Protein AF-A0A2N1SLG0-F1 (afdb_monomer_lite)

Sequence (259 aa):
MVRMRYVFYAIILTIILLILALGIGCEQQVSFEKFPAFSPYEALSQADIDYLDVNFGLLDSVDVDGNPTWTDEDIANALVAWQRAKMTMDAMALPDISYPMRWNNIMPGIYPVGDMIKTRQMGEGVDTKIYGVCWDHAAVFAAIARYFGLEVRITAYKIYISDSTAPGDGIDDGPERGMGPEESSAMRSRLALLGFSIPEESLRNAMVETYAHYRPEVLIGTAWIDFDATNPTGEYALDSNYEEAPWDEGLDESICIRL

pLDDT: mean 87.32, std 13.27, range [39.44, 98.81]

Structure (mmCIF, N/CA/C/O backbone):
data_AF-A0A2N1SLG0-F1
#
_entry.id   AF-A0A2N1SLG0-F1
#
loop_
_atom_site.group_PDB
_atom_site.id
_atom_site.type_symbol
_atom_site.label_atom_id
_atom_site.label_alt_id
_atom_site.label_comp_id
_atom_site.label_asym_id
_atom_site.label_entity_id
_atom_site.label_seq_id
_atom_site.pdbx_PDB_ins_code
_atom_site.Cartn_x
_atom_site.Cartn_y
_atom_site.Cartn_z
_atom_site.occupancy
_atom_site.B_iso_or_equiv
_atom_site.auth_seq_id
_atom_site.auth_comp_id
_atom_site.auth_asym_id
_atom_site.auth_atom_id
_atom_site.pdbx_PDB_model_num
ATOM 1 N N . MET A 1 1 ? 58.777 -28.438 -50.607 1.00 57.75 1 MET A N 1
ATOM 2 C CA . MET A 1 1 ? 57.421 -28.838 -51.044 1.00 57.75 1 MET A CA 1
ATOM 3 C C . MET A 1 1 ? 56.657 -29.311 -49.809 1.00 57.75 1 MET A C 1
ATOM 5 O O . MET A 1 1 ? 56.739 -30.480 -49.447 1.00 57.75 1 MET A O 1
ATOM 9 N N . VAL A 1 2 ? 56.031 -28.388 -49.072 1.00 52.22 2 VAL A N 1
ATOM 10 C CA . VAL A 1 2 ? 55.211 -28.752 -47.903 1.00 52.22 2 VAL A CA 1
ATOM 11 C C . VAL A 1 2 ? 54.029 -29.549 -48.441 1.00 52.22 2 VAL A C 1
ATOM 13 O O . VAL A 1 2 ? 53.272 -29.049 -49.271 1.00 52.22 2 VAL A O 1
ATOM 16 N N . ARG A 1 3 ? 53.929 -30.829 -48.065 1.00 67.56 3 ARG A N 1
ATOM 17 C CA . ARG A 1 3 ? 52.862 -31.708 -48.553 1.00 67.56 3 ARG A CA 1
ATOM 18 C C . ARG A 1 3 ? 51.532 -31.080 -48.149 1.00 67.56 3 ARG A C 1
ATOM 20 O O . ARG A 1 3 ? 51.298 -30.892 -46.962 1.00 67.56 3 ARG A O 1
ATOM 27 N N . MET A 1 4 ? 50.673 -30.811 -49.131 1.00 73.50 4 MET A N 1
ATOM 28 C CA . MET A 1 4 ? 49.326 -30.222 -49.011 1.00 73.50 4 MET A CA 1
ATOM 29 C C . MET A 1 4 ? 48.492 -30.797 -47.844 1.00 73.50 4 MET A C 1
ATOM 31 O O . MET A 1 4 ? 47.651 -30.117 -47.268 1.00 73.50 4 MET A O 1
ATOM 35 N N . ARG A 1 5 ? 48.799 -32.036 -47.437 1.00 76.06 5 ARG A N 1
ATOM 36 C CA . ARG A 1 5 ? 48.259 -32.724 -46.258 1.00 76.06 5 ARG A CA 1
ATOM 37 C C . ARG A 1 5 ? 48.495 -31.974 -44.937 1.00 76.06 5 ARG A C 1
ATOM 39 O O . ARG A 1 5 ? 47.578 -31.898 -44.135 1.00 76.06 5 ARG A O 1
ATOM 46 N N . TYR A 1 6 ? 49.669 -31.382 -44.711 1.00 80.81 6 TYR A N 1
ATOM 47 C CA . TYR A 1 6 ? 49.965 -30.657 -43.464 1.00 80.81 6 TYR A CA 1
ATOM 48 C C . TYR A 1 6 ? 49.203 -29.335 -43.356 1.00 80.81 6 TYR A C 1
ATOM 50 O O . TYR A 1 6 ? 48.782 -28.963 -42.267 1.00 80.81 6 TYR A O 1
ATOM 58 N N . VAL A 1 7 ? 48.973 -28.664 -44.488 1.00 82.06 7 VAL A N 1
ATOM 59 C CA . VAL A 1 7 ? 48.149 -27.448 -44.544 1.00 82.06 7 VAL A CA 1
ATOM 60 C C . VAL A 1 7 ? 46.690 -27.788 -44.236 1.00 82.06 7 VAL A C 1
ATOM 62 O O . VAL A 1 7 ? 46.050 -27.098 -43.452 1.00 82.06 7 VAL A O 1
ATOM 65 N N . PHE A 1 8 ? 46.190 -28.902 -44.775 1.00 84.44 8 PHE A N 1
ATOM 66 C CA . PHE A 1 8 ? 44.841 -29.385 -44.487 1.00 84.44 8 PHE A CA 1
ATOM 67 C C . PHE A 1 8 ? 44.644 -29.735 -43.001 1.00 84.44 8 PHE A C 1
ATOM 69 O O . PHE A 1 8 ? 43.661 -29.311 -42.400 1.00 84.44 8 PHE A O 1
ATOM 76 N N . TYR A 1 9 ? 45.603 -30.434 -42.380 1.00 88.00 9 TYR A N 1
ATOM 77 C CA . TYR A 1 9 ? 45.541 -30.730 -40.943 1.00 88.00 9 TYR A CA 1
ATOM 78 C C . TYR A 1 9 ? 45.618 -29.473 -40.075 1.00 88.00 9 TYR A C 1
ATOM 80 O O . TYR A 1 9 ? 44.899 -29.392 -39.083 1.00 88.00 9 TYR A O 1
ATOM 88 N N . ALA A 1 10 ? 46.438 -28.488 -40.452 1.00 87.81 10 ALA A N 1
ATOM 89 C CA . ALA A 1 10 ? 46.520 -27.223 -39.730 1.00 87.81 10 ALA A CA 1
ATOM 90 C C . ALA A 1 10 ? 45.184 -26.466 -39.769 1.00 87.81 10 ALA A C 1
ATOM 92 O O . ALA A 1 10 ? 44.716 -26.033 -38.725 1.00 87.81 10 ALA A O 1
ATOM 93 N N . ILE A 1 11 ? 44.528 -26.390 -40.934 1.00 89.69 11 ILE A N 1
ATOM 94 C CA . ILE A 1 11 ? 43.220 -25.730 -41.080 1.00 89.69 11 ILE A CA 1
ATOM 95 C C . ILE A 1 11 ? 42.153 -26.426 -40.230 1.00 89.69 11 ILE A C 1
ATOM 97 O O . ILE A 1 11 ? 41.421 -25.756 -39.506 1.00 89.69 11 ILE A O 1
ATOM 101 N N . ILE A 1 12 ? 42.082 -27.762 -40.269 1.00 91.25 12 ILE A N 1
ATOM 102 C CA . ILE A 1 12 ? 41.130 -28.514 -39.440 1.00 91.25 12 ILE A CA 1
ATOM 103 C C . ILE A 1 12 ? 41.402 -28.276 -37.954 1.00 91.25 12 ILE A C 1
ATOM 105 O O . ILE A 1 12 ? 40.468 -28.003 -37.206 1.00 91.25 12 ILE A O 1
ATOM 109 N N . LEU A 1 13 ? 42.664 -28.326 -37.523 1.00 90.75 13 LEU A N 1
ATOM 110 C CA . LEU A 1 13 ? 43.028 -28.083 -36.129 1.00 90.75 13 LEU A CA 1
ATOM 111 C C . LEU A 1 13 ? 42.642 -26.665 -35.688 1.00 90.75 13 LEU A C 1
ATOM 113 O O . LEU A 1 13 ? 42.103 -26.498 -34.600 1.00 90.75 13 LEU A O 1
ATOM 117 N N . THR A 1 14 ? 42.859 -25.653 -36.534 1.00 88.88 14 THR A N 1
ATOM 118 C CA . THR A 1 14 ? 42.449 -24.272 -36.252 1.00 88.88 14 THR A CA 1
ATOM 119 C C . THR A 1 14 ? 40.934 -24.150 -36.137 1.00 88.88 14 THR A C 1
ATOM 121 O O . THR A 1 14 ? 40.470 -23.496 -35.213 1.00 88.88 14 THR A O 1
ATOM 124 N N . ILE A 1 15 ? 40.157 -24.806 -37.006 1.00 87.50 15 ILE A N 1
ATOM 125 C CA . ILE A 1 15 ? 38.687 -24.806 -36.925 1.00 87.50 15 ILE A CA 1
ATOM 126 C C . ILE A 1 15 ? 38.213 -25.486 -35.636 1.00 87.50 15 ILE A C 1
ATOM 128 O O . ILE A 1 15 ? 37.365 -24.936 -34.946 1.00 87.50 15 ILE A O 1
ATOM 132 N N . ILE A 1 16 ? 38.781 -26.639 -35.271 1.00 85.31 16 ILE A N 1
ATOM 133 C CA . ILE A 1 16 ? 38.446 -27.342 -34.021 1.00 85.31 16 ILE A CA 1
ATOM 134 C C . ILE A 1 16 ? 38.792 -26.472 -32.810 1.00 85.31 16 ILE A C 1
ATOM 136 O O . ILE A 1 16 ? 37.980 -26.350 -31.901 1.00 85.31 16 ILE A O 1
ATOM 140 N N . LEU A 1 17 ? 39.964 -25.831 -32.800 1.00 82.88 17 LEU A N 1
ATOM 141 C CA . LEU A 1 17 ? 40.360 -24.914 -31.730 1.00 82.88 17 LEU A CA 1
ATOM 142 C C . LEU A 1 17 ? 39.454 -23.682 -31.666 1.00 82.88 17 LEU A C 1
ATOM 144 O O . LEU A 1 17 ? 39.159 -23.226 -30.568 1.00 82.88 17 LEU A O 1
ATOM 148 N N . LEU A 1 18 ? 38.977 -23.173 -32.805 1.00 78.94 18 LEU A N 1
ATOM 149 C CA . LEU A 1 18 ? 38.012 -22.075 -32.850 1.00 78.94 18 LEU A CA 1
ATOM 150 C C . LEU A 1 18 ? 36.650 -22.513 -32.299 1.00 78.94 18 LEU A C 1
ATOM 152 O O . LEU A 1 18 ? 36.058 -21.789 -31.513 1.00 78.94 18 LEU A O 1
ATOM 156 N N . ILE A 1 19 ? 36.174 -23.708 -32.666 1.00 77.31 19 ILE A N 1
ATOM 157 C CA . ILE A 1 19 ? 34.926 -24.291 -32.151 1.00 77.31 19 ILE A CA 1
ATOM 158 C C . ILE A 1 19 ? 35.037 -24.550 -30.648 1.00 77.31 19 ILE A C 1
ATOM 160 O O . ILE A 1 19 ? 34.091 -24.275 -29.923 1.00 77.31 19 ILE A O 1
ATOM 164 N N . LEU A 1 20 ? 36.185 -25.027 -30.160 1.00 71.06 20 LEU A N 1
ATOM 165 C CA . LEU A 1 20 ? 36.429 -25.205 -28.728 1.00 71.06 20 LEU A CA 1
ATOM 166 C C . LEU A 1 20 ? 36.507 -23.853 -28.009 1.00 71.06 20 LEU A C 1
ATOM 168 O O . LEU A 1 20 ? 35.843 -23.678 -26.999 1.00 71.06 20 LEU A O 1
ATOM 172 N N . ALA A 1 21 ? 37.235 -22.869 -28.541 1.00 67.06 21 ALA A N 1
ATOM 173 C CA . ALA A 1 21 ? 37.322 -21.532 -27.950 1.00 67.06 21 ALA A CA 1
ATOM 174 C C . ALA A 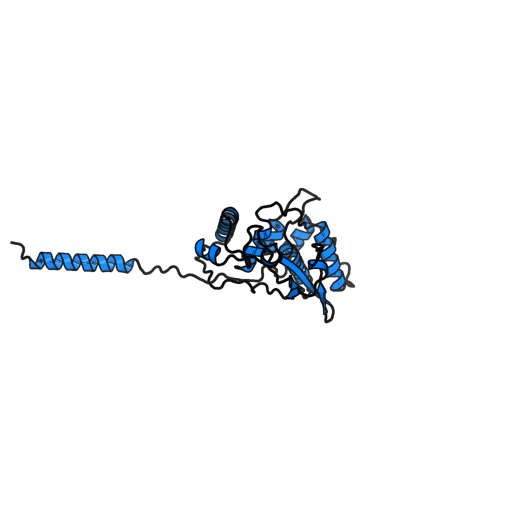1 21 ? 35.964 -20.807 -27.920 1.00 67.06 21 ALA A C 1
ATOM 176 O O . ALA A 1 21 ? 35.656 -20.129 -26.944 1.00 67.06 21 ALA A O 1
ATOM 177 N N . LEU A 1 22 ? 35.137 -20.979 -28.955 1.00 59.41 22 LEU A N 1
ATOM 178 C CA . LEU A 1 22 ? 33.772 -20.446 -29.016 1.00 59.41 22 LEU A CA 1
ATOM 179 C C . LEU A 1 22 ? 32.780 -21.282 -28.188 1.00 59.41 22 LEU A C 1
ATOM 181 O O . LEU A 1 22 ? 31.810 -20.737 -27.674 1.00 59.41 22 LEU A O 1
ATOM 185 N N . GLY A 1 23 ? 33.030 -22.583 -28.021 1.00 51.50 23 GLY A N 1
ATOM 186 C CA . GLY A 1 23 ? 32.218 -23.499 -27.217 1.00 51.50 23 GLY A CA 1
ATOM 187 C C . GLY A 1 23 ? 32.430 -23.348 -25.709 1.00 51.50 23 GLY A C 1
ATOM 188 O O . GLY A 1 23 ? 31.496 -23.564 -24.947 1.00 51.50 23 GLY A O 1
ATOM 189 N N . ILE A 1 24 ? 33.614 -22.903 -25.272 1.00 51.22 24 ILE A N 1
ATOM 190 C CA . ILE A 1 24 ? 33.901 -22.579 -23.860 1.00 51.22 24 ILE A CA 1
ATOM 191 C C . ILE A 1 24 ? 33.273 -21.225 -23.458 1.00 51.22 24 ILE A C 1
ATOM 193 O O . ILE A 1 24 ? 33.142 -20.921 -22.278 1.00 51.22 24 ILE A O 1
ATOM 197 N N . GLY A 1 25 ? 32.812 -20.419 -24.422 1.00 43.81 25 GLY A N 1
ATOM 198 C CA . GLY A 1 25 ? 32.091 -19.168 -24.159 1.00 43.81 25 GLY A CA 1
ATOM 199 C C . GLY A 1 25 ? 30.614 -19.338 -23.775 1.00 43.81 25 GLY A C 1
ATOM 200 O O . GLY A 1 25 ? 29.932 -18.336 -23.586 1.00 43.81 25 GLY A O 1
ATOM 201 N N . CYS A 1 26 ? 30.101 -20.572 -23.691 1.00 39.44 26 CYS A N 1
ATOM 202 C CA . CYS A 1 26 ? 28.668 -20.851 -23.538 1.00 39.44 26 CYS A CA 1
ATOM 203 C C . CYS A 1 26 ? 28.265 -21.421 -22.166 1.00 39.44 26 CYS A C 1
ATOM 205 O O . CYS A 1 26 ? 27.194 -22.001 -22.038 1.00 39.44 26 CYS A O 1
ATOM 207 N N . GLU A 1 27 ? 29.088 -21.247 -21.130 1.00 42.25 27 GLU A N 1
ATOM 208 C CA . GLU A 1 27 ? 28.792 -21.775 -19.789 1.00 42.25 27 GLU A CA 1
ATOM 209 C C . GLU A 1 27 ? 29.017 -20.730 -18.687 1.00 42.25 27 GLU A C 1
ATOM 211 O O . GLU A 1 27 ? 29.656 -20.946 -17.665 1.00 42.25 27 GLU A O 1
ATOM 216 N N . GLN A 1 28 ? 28.437 -19.554 -18.901 1.00 43.72 28 GLN A N 1
ATOM 217 C CA . GLN A 1 28 ? 27.894 -18.757 -17.806 1.00 43.72 28 GLN A CA 1
ATOM 218 C C . GLN A 1 28 ? 26.458 -18.420 -18.192 1.00 43.72 28 GLN A C 1
ATOM 220 O O . GLN A 1 28 ? 26.110 -17.295 -18.545 1.00 43.72 28 GLN A O 1
ATOM 225 N N . GLN A 1 29 ? 25.620 -19.457 -18.236 1.00 47.88 29 GLN A N 1
ATOM 226 C CA . GLN A 1 29 ? 24.183 -19.253 -18.285 1.00 47.88 29 GLN A CA 1
ATOM 227 C C . GLN A 1 29 ? 23.848 -18.509 -16.991 1.00 47.88 29 GLN A C 1
ATOM 229 O O . GLN A 1 29 ? 23.967 -19.078 -15.910 1.00 47.88 29 GLN A O 1
ATOM 234 N N . VAL A 1 30 ? 23.565 -17.208 -17.093 1.00 55.28 30 VAL A N 1
ATOM 235 C CA . VAL A 1 30 ? 23.138 -16.411 -15.941 1.00 55.28 30 VAL A CA 1
ATOM 236 C C . VAL A 1 30 ? 21.917 -17.130 -15.383 1.00 55.28 30 VAL A C 1
ATOM 238 O O . VAL A 1 30 ? 20.907 -17.238 -16.081 1.00 55.28 30 VAL A O 1
ATOM 241 N N . SER A 1 31 ? 22.043 -17.727 -14.198 1.00 55.94 31 SER A N 1
ATOM 242 C CA . SER A 1 31 ? 20.917 -18.381 -13.551 1.00 55.94 31 SER A CA 1
ATOM 243 C C . SER A 1 31 ? 19.922 -17.290 -13.205 1.00 55.94 31 SER A C 1
ATOM 245 O O . SER A 1 31 ? 20.229 -16.369 -12.453 1.00 55.94 31 SER A O 1
ATOM 247 N N . PHE A 1 32 ? 18.759 -17.367 -13.829 1.00 66.00 32 PHE A N 1
ATOM 248 C CA . PHE A 1 32 ? 17.652 -16.487 -13.534 1.00 66.00 32 PHE A CA 1
ATOM 249 C C . PHE A 1 32 ? 16.852 -17.110 -12.393 1.00 66.00 32 PHE A C 1
ATOM 251 O O . PHE A 1 32 ? 16.394 -18.248 -12.519 1.00 66.00 32 PHE A O 1
ATOM 258 N N . GLU A 1 33 ? 16.705 -16.387 -11.290 1.00 78.31 33 GLU A N 1
ATOM 259 C CA . GLU A 1 33 ? 15.852 -16.801 -10.172 1.00 78.31 33 GLU A CA 1
ATOM 260 C C . GLU A 1 33 ? 14.474 -16.148 -10.308 1.00 78.31 33 GLU A C 1
ATOM 262 O O . GLU A 1 33 ? 14.337 -15.113 -10.960 1.00 78.31 33 GLU A O 1
ATOM 267 N N . LYS A 1 34 ? 13.430 -16.751 -9.729 1.00 82.19 34 LYS A N 1
ATOM 268 C CA . LYS A 1 34 ? 12.120 -16.088 -9.650 1.00 82.19 34 LYS A CA 1
ATOM 269 C C . LYS A 1 34 ? 12.222 -14.878 -8.718 1.00 82.19 34 LYS A C 1
ATOM 271 O O . LYS A 1 34 ? 12.972 -14.920 -7.744 1.00 82.19 34 LYS A O 1
ATOM 276 N N . PHE A 1 35 ? 11.462 -13.821 -8.998 1.00 85.31 35 PHE A N 1
ATOM 277 C CA . PHE A 1 35 ? 11.378 -12.685 -8.081 1.00 85.31 35 PHE A CA 1
ATOM 278 C C . PHE A 1 35 ? 10.877 -13.148 -6.693 1.00 85.31 35 PHE A C 1
ATOM 280 O O . PHE A 1 35 ? 9.890 -13.887 -6.628 1.00 85.31 35 PHE A O 1
ATOM 287 N N . PRO A 1 36 ? 11.533 -12.756 -5.584 1.00 88.06 36 PRO A N 1
ATOM 288 C CA . PRO A 1 36 ? 11.106 -13.133 -4.241 1.00 88.06 36 PRO A CA 1
ATOM 289 C C . PRO A 1 36 ? 9.887 -12.300 -3.829 1.00 88.06 36 PRO A C 1
ATOM 291 O O . PRO A 1 36 ? 10.027 -11.233 -3.237 1.00 88.06 36 PRO A O 1
ATOM 294 N N . ALA A 1 37 ? 8.694 -12.782 -4.174 1.00 91.81 37 ALA A N 1
ATOM 295 C CA . ALA A 1 37 ? 7.440 -12.103 -3.876 1.00 91.81 37 ALA A CA 1
ATOM 296 C C . ALA A 1 37 ? 7.012 -12.290 -2.411 1.00 91.81 37 ALA A C 1
ATOM 298 O O . ALA A 1 37 ? 7.126 -13.382 -1.849 1.00 91.81 37 ALA A O 1
ATOM 299 N N . PHE A 1 38 ? 6.492 -11.226 -1.809 1.00 95.25 38 PHE A N 1
ATOM 300 C CA . PHE A 1 38 ? 5.886 -11.226 -0.478 1.00 95.25 38 PHE A CA 1
ATOM 301 C C . PHE A 1 38 ? 4.825 -10.128 -0.387 1.00 95.25 38 PHE A C 1
ATOM 303 O O . PHE A 1 38 ? 4.815 -9.187 -1.181 1.00 95.25 38 PHE A O 1
ATOM 310 N N . SER A 1 39 ? 3.933 -10.235 0.595 1.00 97.19 39 SER A N 1
ATOM 311 C CA . SER A 1 39 ? 2.892 -9.235 0.813 1.00 97.19 39 SER A CA 1
ATOM 312 C C . SER A 1 39 ? 3.511 -7.845 1.044 1.00 97.19 39 SER A C 1
ATOM 314 O O . SER A 1 39 ? 4.350 -7.676 1.934 1.00 97.19 39 SER A O 1
ATOM 316 N N . PRO A 1 40 ? 3.108 -6.815 0.278 1.00 97.50 40 PRO A N 1
ATOM 317 C CA . PRO A 1 40 ? 3.651 -5.468 0.428 1.00 97.50 40 PRO A CA 1
ATOM 318 C C . PRO A 1 40 ? 3.156 -4.779 1.705 1.00 97.50 40 PRO A C 1
ATOM 320 O O . PRO A 1 40 ? 3.703 -3.750 2.094 1.00 97.50 40 PRO A O 1
ATOM 323 N N . TYR A 1 41 ? 2.136 -5.338 2.354 1.00 97.50 41 TYR A N 1
ATOM 324 C CA . TYR A 1 41 ? 1.412 -4.754 3.478 1.00 97.50 41 TYR A CA 1
ATOM 325 C C . TYR A 1 41 ? 1.375 -5.688 4.698 1.00 97.50 41 TYR A C 1
ATOM 327 O O . TYR A 1 41 ? 0.384 -5.745 5.430 1.00 97.50 41 TYR A O 1
ATOM 335 N N . GLU A 1 42 ? 2.443 -6.461 4.909 1.00 97.19 42 GLU A N 1
ATOM 336 C CA . GLU A 1 42 ? 2.671 -7.159 6.181 1.00 97.19 42 GLU A CA 1
ATOM 337 C C . GLU A 1 42 ? 2.589 -6.206 7.383 1.00 97.19 42 GLU A C 1
ATOM 339 O O . GLU A 1 42 ? 2.695 -4.986 7.233 1.00 97.19 42 GLU A O 1
ATOM 344 N N . ALA A 1 43 ? 2.404 -6.773 8.580 1.00 98.31 43 ALA A N 1
ATOM 345 C CA . ALA A 1 43 ? 2.416 -5.995 9.816 1.00 98.31 43 ALA A CA 1
ATOM 346 C C . ALA A 1 43 ? 3.667 -5.103 9.879 1.00 98.31 43 ALA A C 1
ATOM 348 O O . ALA A 1 43 ? 4.792 -5.586 9.710 1.00 98.31 43 ALA A O 1
ATOM 349 N N . LEU A 1 44 ? 3.465 -3.806 10.124 1.00 98.44 44 LEU A N 1
ATOM 350 C CA . LEU A 1 44 ? 4.574 -2.871 10.284 1.00 98.44 44 LEU A CA 1
ATOM 351 C C . LEU A 1 44 ? 5.478 -3.281 11.448 1.00 98.44 44 LEU A C 1
ATOM 353 O O . LEU A 1 44 ? 5.028 -3.841 12.446 1.00 98.44 44 LEU A O 1
ATOM 357 N N . SER A 1 45 ? 6.772 -2.985 11.334 1.00 98.31 45 SER A N 1
ATOM 358 C CA . SER A 1 45 ? 7.685 -3.175 12.458 1.00 98.31 45 SER A CA 1
ATOM 359 C C . SER A 1 45 ? 7.456 -2.106 13.531 1.00 98.31 45 SER A C 1
ATOM 361 O O . SER A 1 45 ? 6.942 -1.027 13.239 1.00 98.31 45 SER A O 1
ATOM 363 N N . GLN A 1 46 ? 7.926 -2.349 14.760 1.00 97.81 46 GLN A N 1
ATOM 364 C CA . GLN A 1 46 ? 7.915 -1.316 15.806 1.00 97.81 46 GLN A CA 1
ATOM 365 C C . GLN A 1 46 ? 8.579 -0.015 15.331 1.00 97.81 46 GLN A C 1
ATOM 367 O O . GLN A 1 46 ? 8.052 1.061 15.565 1.00 97.81 46 GLN A O 1
ATOM 372 N N . ALA A 1 47 ? 9.699 -0.110 14.606 1.00 98.38 47 ALA A N 1
ATOM 373 C CA . ALA A 1 47 ? 10.410 1.066 14.110 1.00 98.38 47 ALA A CA 1
ATOM 374 C C . ALA A 1 47 ? 9.591 1.873 13.085 1.00 98.38 47 ALA A C 1
ATOM 376 O O . ALA A 1 47 ? 9.747 3.089 12.994 1.00 98.38 47 ALA A O 1
ATOM 377 N N . ASP A 1 48 ? 8.726 1.213 12.311 1.00 98.62 48 ASP A N 1
ATOM 378 C CA . ASP A 1 48 ? 7.819 1.882 11.375 1.00 98.62 48 ASP A CA 1
ATOM 379 C C . ASP A 1 48 ? 6.651 2.552 12.107 1.00 98.62 48 ASP A C 1
ATOM 381 O O . ASP A 1 48 ? 6.246 3.651 11.734 1.00 98.62 48 ASP A O 1
ATOM 385 N N . ILE A 1 49 ? 6.145 1.929 13.173 1.00 98.31 49 ILE A N 1
ATOM 386 C CA . ILE A 1 49 ? 5.112 2.512 14.038 1.00 98.31 49 ILE A CA 1
ATOM 387 C C . ILE A 1 49 ? 5.657 3.726 14.786 1.00 98.31 49 ILE A C 1
ATOM 389 O O . ILE A 1 49 ? 5.041 4.786 14.729 1.00 98.31 49 ILE A O 1
ATOM 393 N N . ASP A 1 50 ? 6.846 3.619 15.381 1.00 97.81 50 ASP A N 1
ATOM 394 C CA . ASP A 1 50 ? 7.535 4.741 16.025 1.00 97.81 50 ASP A CA 1
ATOM 395 C C . ASP A 1 50 ? 7.766 5.886 15.023 1.00 97.81 50 ASP A C 1
ATOM 397 O O . ASP A 1 50 ? 7.616 7.062 15.351 1.00 97.81 50 ASP A O 1
ATOM 401 N N . TYR A 1 51 ? 8.102 5.556 13.771 1.00 97.94 51 TYR A N 1
ATOM 402 C CA . TYR A 1 51 ? 8.239 6.546 12.707 1.00 97.94 51 TYR A CA 1
ATOM 403 C C . TYR A 1 51 ? 6.915 7.260 12.406 1.00 97.94 51 TYR A C 1
ATOM 405 O O . TYR A 1 51 ? 6.897 8.492 12.319 1.00 97.94 51 TYR A O 1
ATOM 413 N N . LEU A 1 52 ? 5.819 6.514 12.239 1.00 97.88 52 LEU A N 1
ATOM 414 C CA . LEU A 1 52 ? 4.493 7.087 12.005 1.00 97.88 52 LEU A CA 1
ATOM 415 C C . LEU A 1 52 ? 4.018 7.919 13.192 1.00 97.88 52 LEU A C 1
ATOM 417 O O . LEU A 1 52 ? 3.394 8.957 12.996 1.00 97.88 52 LEU A O 1
ATOM 421 N N . ASP A 1 53 ? 4.342 7.509 14.410 1.00 97.12 53 ASP A N 1
ATOM 422 C CA . ASP A 1 53 ? 4.004 8.266 15.603 1.00 97.12 53 ASP A CA 1
ATOM 423 C C . ASP A 1 53 ? 4.743 9.605 15.653 1.00 97.12 53 ASP A C 1
ATOM 425 O O . ASP A 1 53 ? 4.125 10.667 15.661 1.00 97.12 53 ASP A O 1
ATOM 429 N N . VAL A 1 54 ? 6.072 9.577 15.541 1.00 95.94 54 VAL A N 1
ATOM 430 C CA . VAL A 1 54 ? 6.905 10.786 15.606 1.00 95.94 54 VAL A CA 1
ATOM 431 C C . VAL A 1 54 ? 6.569 11.788 14.499 1.00 95.94 54 VAL A C 1
ATOM 433 O O . VAL A 1 54 ? 6.602 12.995 14.736 1.00 95.94 54 VAL A O 1
ATOM 436 N N . ASN A 1 55 ? 6.277 11.314 13.284 1.00 95.50 55 ASN A N 1
ATOM 437 C CA . ASN A 1 55 ? 6.095 12.192 12.123 1.00 95.50 55 ASN A CA 1
ATOM 438 C C . ASN A 1 55 ? 4.623 12.508 11.822 1.00 95.50 55 ASN A C 1
ATOM 440 O O . ASN A 1 55 ? 4.336 13.533 11.205 1.00 95.50 55 ASN A O 1
ATOM 444 N N . PHE A 1 56 ? 3.689 11.657 12.253 1.00 96.75 56 PHE A N 1
ATOM 445 C CA . PHE A 1 56 ? 2.273 11.757 11.892 1.00 96.75 56 PHE A CA 1
ATOM 446 C C . PHE A 1 56 ? 1.308 11.576 13.074 1.00 96.75 56 PHE A C 1
ATOM 448 O O . PHE A 1 56 ? 0.100 11.616 12.843 1.00 96.75 56 PHE A O 1
ATOM 455 N N . GLY A 1 57 ? 1.783 11.431 14.315 1.00 95.75 57 GLY A N 1
ATOM 456 C CA . GLY A 1 57 ? 0.942 11.334 15.517 1.00 95.75 57 GLY A CA 1
ATOM 457 C C . GLY A 1 57 ? -0.003 10.134 15.490 1.00 95.75 57 GLY A C 1
ATOM 458 O O . GLY A 1 57 ? -1.196 10.269 15.765 1.00 95.75 57 GLY A O 1
ATOM 459 N N . LEU A 1 58 ? 0.492 8.974 15.050 1.00 97.00 58 LEU A N 1
ATOM 460 C CA . LEU A 1 58 ? -0.307 7.751 14.980 1.00 97.00 58 LEU A CA 1
ATOM 461 C C . LEU A 1 58 ? -0.835 7.330 16.358 1.00 97.00 58 LEU A C 1
ATOM 463 O O . LEU A 1 58 ? -2.027 7.050 16.468 1.00 97.00 58 LEU A O 1
ATOM 467 N N . LEU A 1 59 ? -0.001 7.317 17.401 1.00 95.56 59 LEU A N 1
ATOM 468 C CA . LEU A 1 59 ? -0.402 6.848 18.734 1.00 95.56 59 LEU A CA 1
ATOM 469 C C . LEU A 1 59 ? -1.190 7.904 19.518 1.00 95.56 59 LEU A C 1
ATOM 471 O O . LEU A 1 59 ? -1.927 7.546 20.429 1.00 95.56 59 LEU A O 1
ATOM 475 N N . ASP A 1 60 ? -1.155 9.174 19.098 1.00 92.88 60 ASP A N 1
ATOM 476 C CA . ASP A 1 60 ? -2.132 10.178 19.553 1.00 92.88 60 ASP A CA 1
ATOM 477 C C . ASP A 1 60 ? -3.564 9.824 19.103 1.00 92.88 60 ASP A C 1
ATOM 479 O O . ASP A 1 60 ? -4.543 10.247 19.720 1.00 92.88 60 ASP A O 1
ATOM 483 N N . SER A 1 61 ? -3.691 9.083 1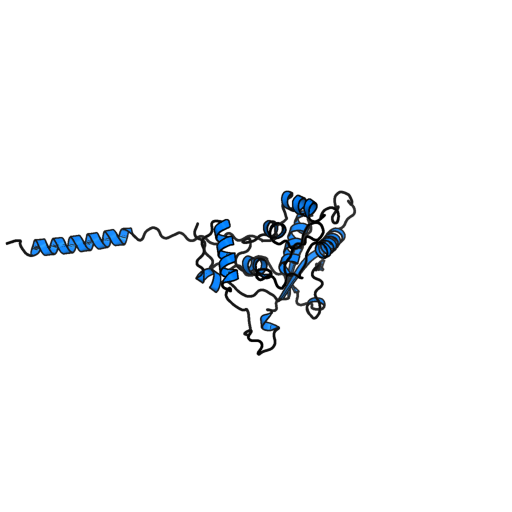7.995 1.00 92.19 61 SER A N 1
ATOM 484 C CA . SER A 1 61 ? -4.976 8.660 17.429 1.00 92.19 61 SER A CA 1
ATOM 485 C C . SER A 1 61 ? -5.344 7.235 17.828 1.00 92.19 61 SER A C 1
ATOM 487 O O . SER A 1 61 ? -6.521 6.968 18.046 1.00 92.19 61 SER A O 1
ATOM 489 N N . VAL A 1 62 ? -4.362 6.330 17.914 1.00 91.81 62 VAL A N 1
ATOM 490 C CA . VAL A 1 62 ? -4.543 4.899 18.187 1.00 91.81 62 VAL A CA 1
ATOM 491 C C . VAL A 1 62 ? -3.812 4.504 19.481 1.00 91.81 62 VAL A C 1
ATOM 493 O O . VAL A 1 62 ? -2.707 3.972 19.450 1.00 91.81 62 VAL A O 1
ATOM 496 N N . ASP A 1 63 ? -4.440 4.767 20.626 1.00 86.75 63 ASP A N 1
ATOM 497 C CA . ASP A 1 63 ? -3.897 4.542 21.971 1.00 86.75 63 ASP A CA 1
ATOM 498 C C . ASP A 1 63 ? -4.478 3.269 22.620 1.00 86.75 63 ASP A C 1
ATOM 500 O O . ASP A 1 63 ? -5.311 3.327 23.527 1.00 86.75 63 ASP A O 1
ATOM 504 N N . VAL A 1 64 ? -4.060 2.096 22.133 1.00 82.19 64 VAL A N 1
ATOM 505 C CA . VAL A 1 64 ? -4.537 0.794 22.648 1.00 82.19 64 VAL A CA 1
ATOM 506 C C . VAL A 1 64 ? -4.094 0.559 24.100 1.00 82.19 64 VAL A C 1
ATOM 508 O O . VAL A 1 64 ? -4.859 0.023 24.903 1.00 82.19 64 VAL A O 1
ATOM 511 N N . ASP A 1 65 ? -2.888 1.003 24.464 1.00 82.50 65 ASP A N 1
ATOM 512 C CA . ASP A 1 65 ? -2.335 0.824 25.812 1.00 82.50 65 ASP A CA 1
ATOM 513 C C . ASP A 1 65 ? -3.048 1.701 26.853 1.00 82.50 65 ASP A C 1
ATOM 515 O O . ASP A 1 65 ? -3.311 1.258 27.978 1.00 82.50 65 ASP A O 1
ATOM 519 N N . GLY A 1 66 ? -3.393 2.940 26.493 1.00 79.94 66 GLY A N 1
ATOM 520 C CA . GLY A 1 66 ? -4.175 3.847 27.328 1.00 79.94 66 GLY A CA 1
ATOM 521 C C . GLY A 1 66 ? -5.676 3.550 27.327 1.00 79.94 66 GLY A C 1
ATOM 522 O O . GLY A 1 66 ? -6.376 3.977 28.250 1.00 79.94 66 GLY A O 1
ATOM 523 N N . ASN A 1 67 ? -6.173 2.769 26.360 1.00 86.31 67 ASN A N 1
ATOM 524 C CA . ASN A 1 67 ? -7.590 2.429 26.217 1.00 86.31 67 ASN A CA 1
ATOM 525 C C . ASN A 1 67 ? -7.821 0.910 26.101 1.00 86.31 67 ASN A C 1
ATOM 527 O O . ASN A 1 67 ? -8.257 0.415 25.062 1.00 86.31 67 ASN A O 1
ATOM 531 N N . PRO A 1 68 ? -7.662 0.147 27.199 1.00 84.94 68 PRO A N 1
ATOM 532 C CA . PRO A 1 68 ? -7.779 -1.316 27.187 1.00 84.94 68 PRO A CA 1
ATOM 533 C C . PRO A 1 68 ? -9.198 -1.841 26.896 1.00 84.94 68 PRO A C 1
ATOM 535 O O . PRO A 1 68 ? -9.416 -3.049 26.859 1.00 84.94 68 PRO A O 1
ATOM 538 N N . THR A 1 69 ? -10.185 -0.952 26.762 1.00 90.25 69 THR A N 1
ATOM 539 C CA . THR A 1 69 ? -11.568 -1.289 26.398 1.00 90.25 69 THR A CA 1
ATOM 540 C C . THR A 1 69 ? -11.858 -1.106 24.914 1.00 90.25 69 THR A C 1
ATOM 542 O O . THR A 1 69 ? -12.997 -1.334 24.513 1.00 90.25 69 THR A O 1
ATOM 545 N N . TRP A 1 70 ? -10.888 -0.640 24.124 1.00 94.44 70 TRP A N 1
ATOM 546 C CA . TRP A 1 70 ? -11.065 -0.514 22.686 1.00 94.44 70 TRP A CA 1
ATOM 547 C C . TRP A 1 70 ? -11.297 -1.872 22.044 1.00 94.44 70 TRP A C 1
ATOM 549 O O . TRP A 1 70 ? -10.616 -2.857 22.329 1.00 94.44 70 TRP A O 1
ATOM 559 N N . THR A 1 71 ? -12.299 -1.897 21.182 1.00 96.38 71 THR A N 1
ATOM 560 C CA . THR A 1 71 ? -12.611 -3.013 20.301 1.00 96.38 71 THR A CA 1
ATOM 561 C C . THR A 1 71 ? -11.813 -2.903 19.002 1.00 96.38 71 THR A C 1
ATOM 563 O O . THR A 1 71 ? -11.288 -1.838 18.671 1.00 96.38 71 THR A O 1
ATOM 566 N N . ASP A 1 72 ? -11.774 -3.982 18.221 1.00 97.25 72 ASP A N 1
ATOM 567 C CA . ASP A 1 72 ? -11.188 -3.964 16.873 1.00 97.25 72 ASP A CA 1
ATOM 568 C C . ASP A 1 72 ? -11.830 -2.875 15.991 1.00 97.25 72 ASP A C 1
ATOM 570 O O . ASP A 1 72 ? -11.149 -2.227 15.198 1.00 97.25 72 ASP A O 1
ATOM 574 N N . GLU A 1 73 ? -13.130 -2.617 16.175 1.00 97.56 73 GLU A N 1
ATOM 575 C CA . GLU A 1 73 ? -13.861 -1.556 15.478 1.00 97.56 73 GLU A CA 1
ATOM 576 C C . GLU A 1 73 ? -13.424 -0.154 15.937 1.00 97.56 73 GLU A C 1
ATOM 578 O O . GLU A 1 73 ? -13.297 0.746 15.106 1.00 97.56 73 GLU A O 1
ATOM 583 N N . ASP A 1 74 ? -13.138 0.049 17.227 1.00 97.62 74 ASP A N 1
ATOM 584 C CA . ASP A 1 74 ? -12.608 1.325 17.730 1.00 97.62 74 ASP A CA 1
ATOM 585 C C . ASP A 1 74 ? -11.222 1.619 17.137 1.00 97.62 74 ASP A C 1
ATOM 587 O O . ASP A 1 74 ? -10.976 2.728 16.656 1.00 97.62 74 ASP A O 1
ATOM 591 N N . ILE A 1 75 ? -10.343 0.609 17.099 1.00 98.00 75 ILE A N 1
ATOM 592 C CA . ILE A 1 75 ? -9.004 0.715 16.499 1.00 98.00 75 ILE A CA 1
ATOM 593 C C . ILE A 1 75 ? -9.119 1.032 15.004 1.00 98.00 75 ILE A C 1
ATOM 595 O O . ILE A 1 75 ? -8.485 1.968 14.515 1.00 98.00 75 ILE A O 1
ATOM 599 N N . ALA A 1 76 ? -9.955 0.295 14.272 1.00 98.25 76 ALA A N 1
ATOM 600 C CA . ALA A 1 76 ? -10.163 0.501 12.844 1.00 98.25 76 ALA A CA 1
ATOM 601 C C . ALA A 1 76 ? -10.719 1.905 12.532 1.00 98.25 76 ALA A C 1
ATOM 603 O O . ALA A 1 76 ? -10.216 2.591 11.640 1.00 98.25 76 ALA A O 1
ATOM 604 N N . ASN A 1 77 ? -11.692 2.390 13.308 1.00 98.00 77 ASN A N 1
ATOM 605 C CA . ASN A 1 77 ? -12.222 3.749 13.169 1.00 98.00 77 ASN A CA 1
ATOM 606 C C . ASN A 1 77 ? -11.166 4.827 13.458 1.00 98.00 77 ASN A C 1
ATOM 608 O O . ASN A 1 77 ? -11.087 5.828 12.737 1.00 98.00 77 ASN A O 1
ATOM 612 N N . ALA A 1 78 ? -10.338 4.628 14.486 1.00 98.19 78 ALA A N 1
ATOM 613 C CA . ALA A 1 78 ? -9.239 5.530 14.809 1.00 98.19 78 ALA A CA 1
ATOM 614 C C . ALA A 1 78 ? -8.196 5.589 13.679 1.00 98.19 78 ALA A C 1
ATOM 616 O O . ALA A 1 78 ? -7.739 6.676 13.317 1.00 98.19 78 ALA A O 1
ATOM 617 N N . LEU A 1 79 ? -7.891 4.450 13.048 1.00 98.44 79 LEU A N 1
ATOM 618 C CA . LEU A 1 79 ? -7.020 4.387 11.872 1.00 98.44 79 LEU A CA 1
ATOM 619 C C . LEU A 1 79 ? -7.603 5.143 10.674 1.00 98.44 79 LEU A C 1
ATOM 621 O O . LEU A 1 79 ? -6.880 5.909 10.037 1.00 98.44 79 LEU A O 1
ATOM 625 N N . VAL A 1 80 ? -8.905 5.009 10.395 1.00 98.12 80 VAL A N 1
ATOM 626 C CA . VAL A 1 80 ? -9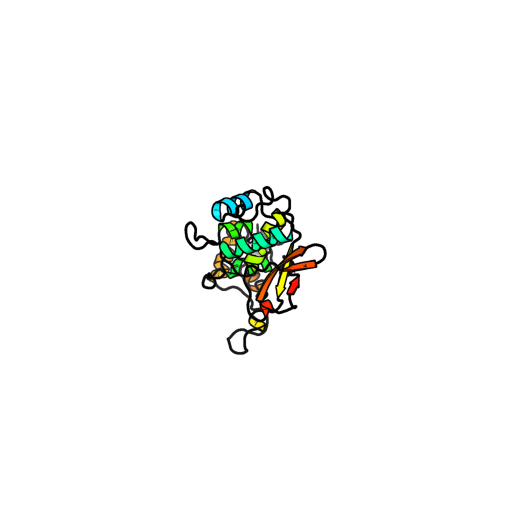.572 5.794 9.338 1.00 98.12 80 VAL A CA 1
ATOM 627 C C . VAL A 1 80 ? -9.470 7.293 9.620 1.00 98.12 80 VAL A C 1
ATOM 629 O O . VAL A 1 80 ? -9.166 8.079 8.718 1.00 98.12 80 VAL A O 1
ATOM 632 N N . ALA A 1 81 ? -9.711 7.713 10.864 1.00 97.62 81 ALA A N 1
ATOM 633 C CA . ALA A 1 81 ? -9.601 9.116 11.256 1.00 97.62 81 ALA A CA 1
ATOM 634 C C . ALA A 1 81 ? -8.167 9.645 11.078 1.00 97.62 81 ALA A C 1
ATOM 636 O O . ALA A 1 81 ? -7.977 10.725 10.509 1.00 97.62 81 ALA A O 1
ATOM 637 N N . TRP A 1 82 ? -7.165 8.863 11.491 1.00 97.94 82 TRP A N 1
ATOM 638 C CA . TRP A 1 82 ? -5.754 9.181 11.288 1.00 97.94 82 TRP A CA 1
ATOM 639 C C . TRP A 1 82 ? -5.407 9.300 9.798 1.00 97.94 82 TRP A C 1
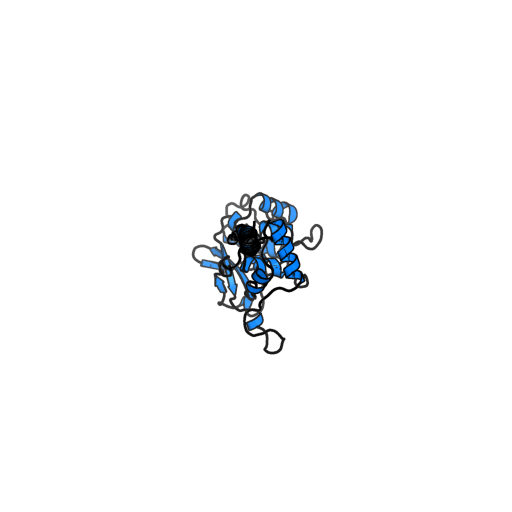ATOM 641 O O . TRP A 1 82 ? -4.837 10.311 9.385 1.00 97.94 82 TRP A O 1
ATOM 651 N N . GLN A 1 83 ? -5.821 8.343 8.959 1.00 97.94 83 GLN A N 1
ATOM 652 C CA . GLN A 1 83 ? -5.566 8.389 7.516 1.00 97.94 83 GLN A CA 1
ATOM 653 C C . GLN A 1 83 ? -6.203 9.614 6.859 1.00 97.94 83 GLN A C 1
ATOM 655 O O . GLN A 1 83 ? -5.538 10.304 6.094 1.00 97.94 83 GLN A O 1
ATOM 660 N N . ARG A 1 84 ? -7.446 9.962 7.204 1.00 96.12 84 ARG A N 1
ATOM 661 C CA . ARG A 1 84 ? -8.100 11.177 6.681 1.00 96.12 84 ARG A CA 1
ATOM 662 C C . ARG A 1 84 ? -7.346 12.458 7.051 1.00 96.12 84 ARG A C 1
ATOM 664 O O . ARG A 1 84 ? -7.370 13.433 6.298 1.00 96.12 84 ARG A O 1
ATOM 671 N N . ALA A 1 85 ? -6.670 12.475 8.198 1.00 96.00 85 ALA A N 1
ATOM 672 C CA . ALA A 1 85 ? -5.866 13.612 8.629 1.00 96.00 85 ALA A CA 1
ATOM 673 C C . ALA A 1 85 ? -4.467 13.633 7.987 1.00 96.00 85 ALA A C 1
ATOM 675 O O . ALA A 1 85 ? -3.973 14.711 7.646 1.00 96.00 85 ALA A O 1
ATOM 676 N N . LYS A 1 86 ? -3.827 12.468 7.830 1.00 97.19 86 LYS A N 1
ATOM 677 C CA . LYS A 1 86 ? -2.383 12.336 7.561 1.00 97.19 86 LYS A CA 1
ATOM 678 C C . LYS A 1 86 ? -2.030 11.760 6.197 1.00 97.19 86 LYS A C 1
ATOM 680 O O . LYS A 1 86 ? -0.876 11.857 5.788 1.00 97.19 86 LYS A O 1
ATOM 685 N N . MET A 1 87 ? -3.002 11.224 5.474 1.00 96.81 87 MET A N 1
ATOM 686 C CA . MET A 1 87 ? -2.852 10.806 4.088 1.00 96.81 87 MET A CA 1
ATOM 687 C C . MET A 1 87 ? -3.640 11.724 3.152 1.00 96.81 87 MET A C 1
ATOM 689 O O . MET A 1 87 ? -4.516 12.487 3.576 1.00 96.81 87 MET A O 1
ATOM 693 N N . THR A 1 88 ? -3.276 11.722 1.873 1.00 94.75 88 THR A N 1
ATOM 694 C CA . THR A 1 88 ? -3.996 12.478 0.848 1.00 94.75 88 THR A CA 1
ATOM 695 C C . THR A 1 88 ? -3.954 11.802 -0.515 1.00 94.75 88 THR A C 1
ATOM 697 O O . THR A 1 88 ? -2.946 11.216 -0.913 1.00 94.75 88 THR A O 1
ATOM 700 N N . MET A 1 89 ? -5.059 11.946 -1.244 1.00 89.75 89 MET A N 1
ATOM 701 C CA . MET A 1 89 ? -5.158 11.628 -2.666 1.00 89.75 89 MET A CA 1
ATOM 702 C C . MET A 1 89 ? -4.991 12.867 -3.556 1.00 89.75 89 MET A C 1
ATOM 704 O O . MET A 1 89 ? -4.883 12.725 -4.769 1.00 89.75 89 MET A O 1
ATOM 708 N N . ASP A 1 90 ? -4.877 14.076 -2.990 1.00 84.12 90 ASP A N 1
ATOM 709 C CA . ASP A 1 90 ? -4.748 15.349 -3.731 1.00 84.12 90 ASP A CA 1
ATOM 710 C C . ASP A 1 90 ? -3.414 15.492 -4.494 1.00 84.12 90 ASP A C 1
ATOM 712 O O . ASP A 1 90 ? -3.099 16.536 -5.065 1.00 84.12 90 ASP A O 1
ATOM 716 N N . ALA A 1 91 ? -2.620 14.426 -4.526 1.00 80.00 91 ALA A N 1
ATOM 717 C CA . ALA A 1 91 ? -1.394 14.304 -5.288 1.00 80.00 91 ALA A CA 1
ATOM 718 C C . ALA A 1 91 ? -1.608 13.666 -6.668 1.00 80.00 91 ALA A C 1
ATOM 720 O O . ALA A 1 91 ? -0.625 13.255 -7.275 1.00 80.00 91 ALA A O 1
ATOM 721 N N . MET A 1 92 ? -2.848 13.529 -7.172 1.00 75.50 92 MET A N 1
ATOM 722 C CA . MET A 1 92 ? -3.119 12.810 -8.438 1.00 75.50 92 MET A CA 1
ATOM 723 C C . MET A 1 92 ? -2.354 13.366 -9.650 1.00 75.50 92 MET A C 1
ATOM 725 O O . MET A 1 92 ? -2.219 12.683 -10.658 1.00 75.50 92 MET A O 1
ATOM 729 N N . ALA A 1 93 ? -1.841 14.596 -9.556 1.00 79.31 93 ALA A N 1
ATOM 730 C CA . ALA A 1 93 ? -0.985 15.204 -10.570 1.00 79.31 93 ALA A CA 1
ATOM 731 C C . ALA A 1 93 ? 0.489 14.749 -10.510 1.00 79.31 93 ALA A C 1
ATOM 733 O O . ALA A 1 93 ? 1.253 15.070 -11.421 1.00 79.31 93 ALA A O 1
ATOM 734 N N . LEU A 1 94 ? 0.917 14.054 -9.449 1.00 87.19 94 LEU A N 1
ATOM 735 C CA . LEU A 1 94 ? 2.263 13.497 -9.359 1.00 87.19 94 LEU A CA 1
ATOM 736 C C . LEU A 1 94 ? 2.382 12.294 -10.305 1.00 87.19 94 LEU A C 1
ATOM 738 O O . LEU A 1 94 ? 1.552 11.383 -10.243 1.00 87.19 94 LEU A O 1
ATOM 742 N N . PRO A 1 95 ? 3.421 12.253 -11.158 1.00 86.75 95 PRO A N 1
ATOM 743 C CA . PRO A 1 95 ? 3.558 11.214 -12.178 1.00 86.75 95 PRO A CA 1
ATOM 744 C C . PRO A 1 95 ? 3.751 9.814 -11.583 1.00 86.75 95 PRO A C 1
ATOM 746 O O . PRO A 1 95 ? 3.452 8.825 -12.240 1.00 86.75 95 PRO A O 1
ATOM 749 N N . ASP A 1 96 ? 4.224 9.717 -10.341 1.00 91.62 96 ASP A N 1
ATOM 750 C CA . ASP A 1 96 ? 4.506 8.467 -9.639 1.00 91.62 96 ASP A CA 1
ATOM 751 C C . ASP A 1 96 ? 3.406 8.055 -8.646 1.00 91.62 96 ASP A C 1
ATOM 753 O O . ASP A 1 96 ? 3.620 7.172 -7.805 1.00 91.62 96 ASP A O 1
ATOM 757 N N . ILE A 1 97 ? 2.224 8.685 -8.694 1.00 92.44 97 ILE A N 1
ATOM 758 C CA . ILE A 1 97 ? 1.185 8.427 -7.692 1.00 92.44 97 ILE A CA 1
ATOM 759 C C . ILE A 1 97 ? 0.709 6.960 -7.709 1.00 92.44 97 ILE A C 1
ATOM 761 O O . ILE A 1 97 ? 0.492 6.380 -6.652 1.00 92.44 97 ILE A O 1
ATOM 765 N N . SER A 1 98 ? 0.613 6.329 -8.881 1.00 91.69 98 SER A N 1
ATOM 766 C CA . SER A 1 98 ? 0.109 4.954 -9.036 1.00 91.69 98 SER A CA 1
ATOM 767 C C . SER A 1 98 ? 1.202 3.882 -9.068 1.00 91.69 98 SER A C 1
ATOM 769 O O . SER A 1 98 ? 0.891 2.690 -9.108 1.00 91.69 98 SER A O 1
ATOM 771 N N . TYR A 1 99 ? 2.478 4.280 -9.051 1.00 94.56 99 TYR A N 1
ATOM 772 C CA . TYR A 1 99 ? 3.604 3.362 -9.220 1.00 94.56 99 TYR A CA 1
ATOM 773 C C . TYR A 1 99 ? 3.626 2.239 -8.173 1.00 94.56 99 TYR A C 1
ATOM 775 O O . TYR A 1 99 ? 3.676 1.083 -8.586 1.00 94.56 99 TYR A O 1
ATOM 783 N N . PRO A 1 100 ? 3.521 2.495 -6.850 1.00 95.12 100 PRO A N 1
ATOM 784 C CA . PRO A 1 100 ? 3.571 1.413 -5.863 1.00 95.12 100 PRO A CA 1
ATOM 785 C C . PRO A 1 100 ? 2.486 0.355 -6.080 1.00 95.12 100 PRO A C 1
ATOM 787 O O . PRO A 1 100 ? 2.783 -0.836 -6.013 1.00 95.12 100 PRO A O 1
ATOM 790 N N . MET A 1 101 ? 1.261 0.781 -6.397 1.00 95.31 101 MET A N 1
ATOM 791 C CA . MET A 1 101 ? 0.137 -0.108 -6.694 1.00 95.31 101 MET A CA 1
ATOM 792 C C . MET A 1 101 ? 0.432 -0.997 -7.908 1.00 95.31 101 MET A C 1
ATOM 794 O O . MET A 1 101 ? 0.386 -2.222 -7.805 1.00 95.31 101 MET A O 1
ATOM 798 N N . ARG A 1 102 ? 0.801 -0.397 -9.047 1.00 94.00 102 ARG A N 1
ATOM 799 C CA . ARG A 1 102 ? 1.099 -1.131 -10.290 1.00 94.00 102 ARG A CA 1
ATOM 800 C C . ARG A 1 102 ? 2.284 -2.082 -10.126 1.00 94.00 102 ARG A C 1
ATOM 802 O O . ARG A 1 102 ? 2.257 -3.216 -10.593 1.00 94.00 102 ARG A O 1
ATOM 809 N N . TRP A 1 103 ? 3.328 -1.634 -9.437 1.00 95.50 103 TRP A N 1
ATOM 810 C CA . TRP A 1 103 ? 4.558 -2.400 -9.262 1.00 95.50 103 TRP A CA 1
ATOM 811 C C . TRP A 1 103 ? 4.359 -3.591 -8.334 1.00 95.50 103 TRP A C 1
ATOM 813 O O . TRP A 1 103 ? 4.787 -4.695 -8.666 1.00 95.50 103 TRP A O 1
ATOM 823 N N . ASN A 1 104 ? 3.692 -3.383 -7.197 1.00 96.38 104 ASN A N 1
ATOM 824 C CA . ASN A 1 104 ? 3.394 -4.466 -6.268 1.00 96.38 104 ASN A CA 1
ATOM 825 C C . ASN A 1 104 ? 2.322 -5.422 -6.799 1.00 96.38 104 ASN A C 1
ATOM 827 O O . ASN A 1 104 ? 2.269 -6.541 -6.314 1.00 96.38 104 ASN A O 1
ATOM 831 N N . ASN A 1 105 ? 1.514 -5.035 -7.792 1.00 94.81 105 ASN A N 1
ATOM 832 C CA . ASN A 1 105 ? 0.610 -5.974 -8.455 1.00 94.81 105 ASN A CA 1
ATOM 833 C C . ASN A 1 105 ? 1.391 -7.102 -9.153 1.00 94.81 105 ASN A C 1
ATOM 835 O O . ASN A 1 105 ? 1.093 -8.269 -8.944 1.00 94.81 105 ASN A O 1
ATOM 839 N N . ILE A 1 106 ? 2.428 -6.760 -9.931 1.00 93.81 106 ILE A N 1
ATOM 840 C CA . ILE A 1 106 ? 3.194 -7.740 -10.729 1.00 93.81 106 ILE A CA 1
ATOM 841 C C . ILE A 1 106 ? 4.413 -8.320 -10.001 1.00 93.81 106 ILE A C 1
ATOM 843 O O . ILE A 1 106 ? 4.851 -9.428 -10.304 1.00 93.81 106 ILE A O 1
ATOM 847 N N . MET A 1 107 ? 4.979 -7.570 -9.054 1.00 94.88 107 MET A N 1
ATOM 848 C CA . MET A 1 107 ? 6.128 -7.951 -8.227 1.00 94.88 107 MET A CA 1
ATOM 849 C C . MET A 1 107 ? 5.847 -7.577 -6.765 1.00 94.88 107 MET A C 1
ATOM 851 O O . MET A 1 107 ? 6.437 -6.625 -6.246 1.00 94.88 107 MET A O 1
ATOM 855 N N . PRO A 1 108 ? 4.935 -8.283 -6.081 1.00 96.31 108 PRO A N 1
ATOM 856 C CA . PRO A 1 108 ? 4.568 -7.945 -4.715 1.00 96.31 108 PRO A CA 1
ATOM 857 C C . PRO A 1 108 ? 5.777 -7.916 -3.781 1.00 96.31 108 PRO A C 1
ATOM 859 O O . PRO A 1 108 ? 6.615 -8.821 -3.792 1.00 96.31 108 PRO A O 1
ATOM 862 N N . GLY A 1 109 ? 5.881 -6.845 -2.994 1.00 95.31 109 GLY A N 1
ATOM 863 C CA . GLY A 1 109 ? 7.003 -6.615 -2.088 1.00 95.31 109 GLY A CA 1
ATOM 864 C C . GLY A 1 109 ? 8.140 -5.799 -2.707 1.00 95.31 109 GLY A C 1
ATOM 865 O O . GLY A 1 109 ? 9.048 -5.380 -1.988 1.00 95.31 109 GLY A O 1
ATOM 866 N N . ILE A 1 110 ? 8.088 -5.482 -4.009 1.00 96.12 110 ILE A N 1
ATOM 867 C CA . ILE A 1 110 ? 9.071 -4.594 -4.646 1.00 96.12 110 ILE A CA 1
ATOM 868 C C . ILE A 1 110 ? 9.097 -3.214 -3.989 1.00 96.12 110 ILE A C 1
ATOM 870 O O . ILE A 1 110 ? 10.164 -2.605 -3.891 1.00 96.12 110 ILE A O 1
ATOM 874 N N . TYR A 1 111 ? 7.958 -2.717 -3.504 1.00 97.00 111 TYR A N 1
ATOM 875 C CA . TYR A 1 111 ? 7.874 -1.439 -2.805 1.00 97.00 111 TYR A CA 1
ATOM 876 C C . TYR A 1 111 ? 6.929 -1.553 -1.599 1.00 97.00 111 TYR A C 1
ATOM 878 O O . TYR A 1 111 ? 5.753 -1.212 -1.707 1.00 97.00 111 TYR A O 1
ATOM 886 N N . PRO A 1 112 ? 7.411 -2.097 -0.468 1.00 97.31 112 PRO A N 1
ATOM 887 C CA . PRO A 1 112 ? 6.568 -2.408 0.678 1.00 97.31 112 PRO A CA 1
ATOM 888 C C . PRO A 1 112 ? 6.107 -1.136 1.397 1.00 97.31 112 PRO A C 1
ATOM 890 O O . PRO A 1 112 ? 6.758 -0.088 1.329 1.00 97.31 112 PRO A O 1
ATOM 893 N N . VAL A 1 113 ? 5.022 -1.246 2.162 1.00 98.31 113 VAL A N 1
ATOM 894 C CA . VAL A 1 113 ? 4.417 -0.130 2.902 1.00 98.31 113 VAL A CA 1
ATOM 895 C C . VAL A 1 113 ? 5.429 0.576 3.807 1.00 98.31 113 VAL A C 1
ATOM 897 O O . VAL A 1 113 ? 5.436 1.804 3.854 1.00 98.31 113 VAL A O 1
ATOM 900 N N . GLY A 1 114 ? 6.331 -0.166 4.461 1.00 97.81 114 GLY A N 1
ATOM 901 C CA . GLY A 1 114 ? 7.379 0.409 5.316 1.00 97.81 114 GLY A CA 1
ATOM 902 C C . GLY A 1 114 ? 8.317 1.389 4.593 1.00 97.81 114 GLY A C 1
ATOM 903 O O . GLY A 1 114 ? 8.825 2.324 5.217 1.00 97.81 114 GLY A O 1
ATOM 904 N N . ASP A 1 115 ? 8.511 1.228 3.280 1.00 97.38 115 ASP A N 1
ATOM 905 C CA . ASP A 1 115 ? 9.236 2.195 2.451 1.00 97.38 115 ASP A CA 1
ATOM 906 C C . ASP A 1 115 ? 8.316 3.333 1.996 1.00 97.38 115 ASP A C 1
ATOM 908 O O . ASP A 1 115 ? 8.717 4.501 2.018 1.00 97.38 115 ASP A O 1
ATOM 912 N N . MET A 1 116 ? 7.078 3.016 1.605 1.00 96.94 116 MET A N 1
ATOM 913 C CA . MET A 1 116 ? 6.102 3.997 1.120 1.00 96.94 116 MET A CA 1
ATOM 914 C C . MET A 1 116 ? 5.855 5.112 2.141 1.00 96.94 116 MET A C 1
ATOM 916 O O . MET A 1 116 ? 5.971 6.286 1.791 1.00 96.94 116 MET A O 1
ATOM 920 N N . ILE A 1 117 ? 5.612 4.771 3.411 1.00 97.50 117 ILE A N 1
ATOM 921 C CA . ILE A 1 117 ? 5.315 5.753 4.472 1.00 97.50 117 ILE A CA 1
ATOM 922 C C . ILE A 1 117 ? 6.461 6.755 4.714 1.00 97.50 117 ILE A C 1
ATOM 924 O O . ILE A 1 117 ? 6.223 7.873 5.171 1.00 97.50 117 ILE A O 1
ATOM 928 N N . LYS A 1 118 ? 7.704 6.379 4.385 1.00 96.50 118 LYS A N 1
ATOM 929 C CA . LYS A 1 118 ? 8.910 7.210 4.565 1.00 96.50 118 LYS A CA 1
ATOM 930 C C . LYS A 1 118 ? 9.266 8.033 3.336 1.00 96.50 118 LYS A C 1
ATOM 932 O O . LYS A 1 118 ? 9.954 9.040 3.451 1.00 96.50 118 LYS A O 1
ATOM 937 N N . THR A 1 119 ? 8.872 7.570 2.154 1.00 94.44 119 THR A N 1
ATOM 938 C CA . THR A 1 119 ? 9.366 8.113 0.879 1.00 94.44 119 THR A CA 1
ATOM 939 C C . THR A 1 119 ? 8.301 8.870 0.097 1.00 94.44 119 THR A C 1
ATOM 941 O O . THR A 1 119 ? 8.643 9.689 -0.753 1.00 94.44 119 THR A O 1
ATOM 944 N N . ARG A 1 120 ? 7.018 8.653 0.400 1.00 94.12 120 ARG A N 1
ATOM 945 C CA . ARG A 1 120 ? 5.891 9.254 -0.319 1.00 94.12 120 ARG A CA 1
ATOM 946 C C . ARG A 1 120 ? 5.230 10.344 0.499 1.00 94.12 120 ARG A C 1
ATOM 948 O O . ARG A 1 120 ? 4.118 10.183 0.988 1.00 94.12 120 ARG A O 1
ATOM 955 N N . GLN A 1 121 ? 5.943 11.450 0.664 1.00 94.44 121 GLN A N 1
ATOM 956 C CA . GLN A 1 121 ? 5.497 12.575 1.479 1.00 94.44 121 GLN A CA 1
ATOM 957 C C . GLN A 1 121 ? 5.366 13.844 0.651 1.00 94.44 121 GLN A C 1
ATOM 959 O O . GLN A 1 121 ? 6.154 14.093 -0.260 1.00 94.44 121 GLN A O 1
ATOM 964 N N . MET A 1 122 ? 4.365 14.648 0.983 1.00 92.56 122 MET A N 1
ATOM 965 C CA . MET A 1 122 ? 4.159 15.977 0.423 1.00 92.56 122 MET A CA 1
ATOM 966 C C . MET A 1 122 ? 3.775 16.964 1.523 1.00 92.56 122 MET A C 1
ATOM 968 O O . MET A 1 122 ? 3.215 16.570 2.544 1.00 92.56 122 MET A O 1
ATOM 972 N N . GLY A 1 123 ? 4.043 18.248 1.294 1.00 89.12 123 GLY A N 1
ATOM 973 C CA . GLY A 1 123 ? 3.897 19.283 2.319 1.00 89.12 123 GLY A CA 1
ATOM 974 C C . GLY A 1 123 ? 5.150 19.425 3.184 1.00 89.12 123 GLY A C 1
ATOM 975 O O . GLY A 1 123 ? 6.172 18.791 2.926 1.00 89.12 123 GLY A O 1
ATOM 976 N N . GLU A 1 124 ? 5.080 20.299 4.188 1.00 85.94 124 GLU A N 1
ATOM 977 C CA . GLU A 1 124 ? 6.188 20.580 5.105 1.00 85.94 124 GLU A CA 1
ATOM 978 C C . GLU A 1 124 ? 5.679 20.721 6.546 1.00 85.94 124 GLU A C 1
ATOM 980 O O . GLU A 1 124 ? 4.590 21.242 6.799 1.00 85.94 124 GLU A O 1
ATOM 985 N N . GLY A 1 125 ? 6.489 20.286 7.517 1.00 87.38 125 GLY A N 1
ATOM 986 C CA . GLY A 1 125 ? 6.180 20.429 8.940 1.00 87.38 125 GLY A CA 1
ATOM 987 C C . GLY A 1 125 ? 4.882 19.720 9.335 1.00 87.38 125 GLY A C 1
ATOM 988 O O . GLY A 1 125 ? 4.700 18.542 9.039 1.00 87.38 125 GLY A O 1
ATOM 989 N N . VAL A 1 126 ? 3.980 20.442 10.006 1.00 83.81 126 VAL A N 1
ATOM 990 C CA . VAL A 1 126 ? 2.701 19.903 10.512 1.00 83.81 126 VAL A CA 1
ATOM 991 C C . VAL A 1 126 ? 1.710 19.519 9.409 1.00 83.81 126 VAL A C 1
ATOM 993 O O . VAL A 1 126 ? 0.813 18.715 9.664 1.00 83.81 126 VAL A O 1
ATOM 996 N N . ASP A 1 127 ? 1.893 20.063 8.203 1.00 88.94 127 ASP A N 1
ATOM 997 C CA . ASP A 1 127 ? 1.050 19.805 7.032 1.00 88.94 127 ASP A CA 1
ATOM 998 C C . ASP A 1 127 ? 1.589 18.654 6.168 1.00 88.94 127 ASP A C 1
ATOM 1000 O O . ASP A 1 127 ? 1.032 18.361 5.110 1.00 88.94 127 ASP A O 1
ATOM 1004 N N . THR A 1 128 ? 2.676 18.001 6.600 1.00 94.50 128 THR A N 1
ATOM 1005 C CA . THR A 1 128 ? 3.225 16.835 5.903 1.00 94.50 128 THR A CA 1
ATOM 1006 C C . THR A 1 128 ? 2.184 15.720 5.871 1.00 94.50 128 THR A C 1
ATOM 1008 O O . THR A 1 128 ? 1.653 15.312 6.908 1.00 94.50 128 THR A O 1
ATOM 1011 N N . LYS A 1 129 ? 1.914 15.201 4.674 1.00 96.56 129 LYS A N 1
ATOM 1012 C CA . LYS A 1 129 ? 1.011 14.076 4.438 1.00 96.56 129 LYS A CA 1
ATOM 1013 C C . LYS A 1 129 ? 1.685 12.997 3.615 1.00 96.56 129 LYS A C 1
ATOM 1015 O O . LYS A 1 129 ? 2.514 13.291 2.754 1.00 96.56 129 LYS A O 1
ATOM 1020 N N . ILE A 1 130 ? 1.274 11.757 3.845 1.00 97.19 130 ILE A N 1
ATOM 1021 C CA . ILE A 1 130 ? 1.632 10.632 2.984 1.00 97.19 130 ILE A CA 1
ATOM 1022 C C . ILE A 1 130 ? 0.686 10.648 1.781 1.00 97.19 130 ILE A C 1
ATOM 1024 O O . ILE A 1 130 ? -0.532 10.670 1.956 1.00 97.19 130 ILE A O 1
ATOM 1028 N N . TYR A 1 131 ? 1.217 10.660 0.564 1.00 96.69 131 TYR A N 1
ATOM 1029 C CA . TYR A 1 131 ? 0.380 10.671 -0.635 1.00 96.69 131 TYR A CA 1
ATOM 1030 C C . TYR A 1 131 ? 0.283 9.292 -1.289 1.00 96.69 131 TYR A C 1
ATOM 1032 O O . TYR A 1 131 ? 1.218 8.486 -1.255 1.00 96.69 131 TYR A O 1
ATOM 1040 N N . GLY A 1 132 ? -0.853 9.036 -1.930 1.00 95.38 132 GLY A N 1
ATOM 1041 C CA . GLY A 1 132 ? -1.089 7.804 -2.670 1.00 95.38 132 GLY A CA 1
ATOM 1042 C C . GLY A 1 132 ? -2.503 7.716 -3.228 1.00 95.38 132 GLY A C 1
ATOM 1043 O O . GLY A 1 132 ? -3.325 8.606 -3.018 1.00 95.38 132 GLY A O 1
ATOM 1044 N N . VAL A 1 133 ? -2.778 6.632 -3.942 1.00 94.50 133 VAL A N 1
ATOM 1045 C CA . VAL A 1 133 ? -4.108 6.262 -4.432 1.00 94.50 133 VAL A CA 1
ATOM 1046 C C . VAL A 1 133 ? -4.852 5.384 -3.413 1.00 94.50 133 VAL A C 1
ATOM 1048 O O . VAL A 1 133 ? -4.380 5.156 -2.295 1.00 94.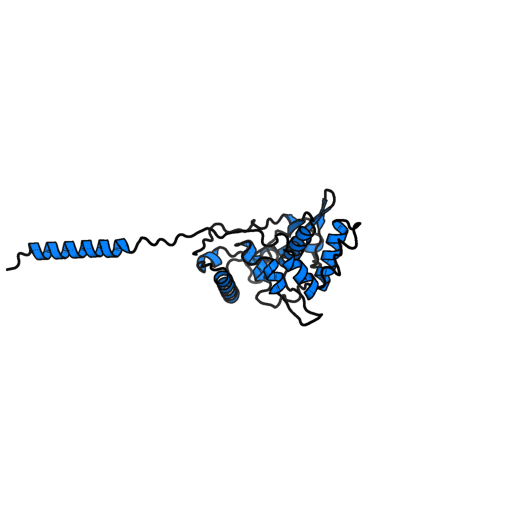50 133 VAL A O 1
ATOM 1051 N N . CYS A 1 134 ? -6.034 4.891 -3.784 1.00 95.44 134 CYS A N 1
ATOM 1052 C CA . CYS A 1 134 ? -6.867 4.027 -2.944 1.00 95.44 134 CYS A CA 1
ATOM 1053 C C . CYS A 1 134 ? -6.156 2.756 -2.475 1.00 95.44 134 CYS A C 1
ATOM 1055 O O . CYS A 1 134 ? -6.228 2.414 -1.295 1.00 95.44 134 CYS A O 1
ATOM 1057 N N . TRP A 1 135 ? -5.372 2.123 -3.350 1.00 96.75 135 TRP A N 1
ATOM 1058 C CA . TRP A 1 135 ? -4.546 0.980 -2.969 1.00 96.75 135 TRP A CA 1
ATOM 1059 C C . TRP A 1 135 ? -3.521 1.327 -1.885 1.00 96.75 135 TRP A C 1
ATOM 1061 O O . TRP A 1 135 ? -3.389 0.574 -0.926 1.00 96.75 135 TRP A O 1
ATOM 1071 N N . ASP A 1 136 ? -2.844 2.479 -1.978 1.00 97.62 136 ASP A N 1
ATOM 1072 C CA . ASP A 1 136 ? -1.859 2.886 -0.968 1.00 97.62 136 ASP A CA 1
ATOM 1073 C C . ASP A 1 136 ? -2.527 3.114 0.397 1.00 97.62 136 ASP A C 1
ATOM 1075 O O . ASP A 1 136 ? -1.990 2.708 1.426 1.00 97.62 136 ASP A O 1
ATOM 1079 N N . HIS A 1 137 ? -3.723 3.716 0.416 1.00 97.94 137 HIS A N 1
ATOM 1080 C CA . HIS A 1 137 ? -4.504 3.885 1.644 1.00 97.94 137 HIS A CA 1
ATOM 1081 C C . HIS A 1 137 ? -4.900 2.530 2.238 1.00 97.94 137 HIS A C 1
ATOM 1083 O O . HIS A 1 137 ? -4.681 2.301 3.427 1.00 97.94 137 HIS A O 1
ATOM 1089 N N . ALA A 1 138 ? -5.419 1.608 1.424 1.00 98.31 138 ALA A N 1
ATOM 1090 C CA . ALA A 1 138 ? -5.785 0.271 1.882 1.00 98.31 138 ALA A CA 1
ATOM 1091 C C . ALA A 1 138 ? -4.568 -0.522 2.395 1.00 98.31 138 ALA A C 1
ATOM 1093 O O . ALA A 1 138 ? -4.645 -1.158 3.446 1.00 98.31 138 ALA A O 1
ATOM 1094 N N . ALA A 1 139 ? -3.431 -0.442 1.700 1.00 98.56 139 ALA A N 1
ATOM 1095 C CA . ALA A 1 139 ? -2.189 -1.115 2.068 1.00 98.56 139 ALA A CA 1
ATOM 1096 C C . ALA A 1 139 ? -1.595 -0.561 3.372 1.00 98.56 139 ALA A C 1
ATOM 1098 O O . ALA A 1 139 ? -1.246 -1.339 4.262 1.00 98.56 139 ALA A O 1
ATOM 1099 N N . VAL A 1 140 ? -1.526 0.768 3.523 1.00 98.69 140 VAL A N 1
ATOM 1100 C CA . VAL A 1 140 ? -1.070 1.420 4.763 1.00 98.69 140 VAL A CA 1
ATOM 1101 C C . VAL A 1 140 ? -1.987 1.061 5.930 1.00 98.69 140 VAL A C 1
ATOM 1103 O O . VAL A 1 140 ? -1.490 0.671 6.986 1.00 98.69 140 VAL A O 1
ATOM 1106 N N . PHE A 1 141 ? -3.309 1.127 5.737 1.00 98.75 141 PHE A N 1
ATOM 1107 C CA . PHE A 1 141 ? -4.274 0.728 6.760 1.00 98.75 141 PHE A CA 1
ATOM 1108 C C . PHE A 1 141 ? -4.041 -0.720 7.190 1.00 98.75 141 PHE A C 1
ATOM 1110 O O . PHE A 1 141 ? -3.890 -0.988 8.377 1.00 98.75 141 PHE A O 1
ATOM 1117 N N . ALA A 1 142 ? -3.969 -1.649 6.232 1.00 98.75 142 ALA A N 1
ATOM 1118 C CA . ALA A 1 142 ? -3.821 -3.070 6.517 1.00 98.75 142 ALA A CA 1
ATOM 1119 C C . ALA A 1 142 ? -2.520 -3.373 7.275 1.00 98.75 142 ALA A C 1
ATOM 1121 O O . ALA A 1 142 ? -2.533 -4.146 8.230 1.00 98.75 142 ALA A O 1
ATOM 1122 N N . ALA A 1 143 ? -1.409 -2.736 6.901 1.00 98.81 143 ALA A N 1
ATOM 1123 C CA . ALA A 1 143 ? -0.122 -2.927 7.566 1.00 98.81 143 ALA A CA 1
ATOM 1124 C C . ALA A 1 143 ? -0.128 -2.427 9.026 1.00 98.81 143 ALA A C 1
ATOM 1126 O O . ALA A 1 143 ? 0.415 -3.094 9.911 1.00 98.81 143 ALA A O 1
ATOM 1127 N N . ILE A 1 144 ? -0.771 -1.281 9.297 1.00 98.75 144 ILE A N 1
ATOM 1128 C CA . ILE A 1 144 ? -0.916 -0.745 10.660 1.00 98.75 144 ILE A CA 1
ATOM 1129 C C . ILE A 1 144 ? -1.918 -1.584 11.470 1.00 98.75 144 ILE A C 1
ATOM 1131 O O . ILE A 1 144 ? -1.634 -1.958 12.604 1.00 98.75 144 ILE A O 1
ATOM 1135 N N . ALA A 1 145 ? -3.069 -1.932 10.891 1.00 98.56 145 ALA A N 1
ATOM 1136 C CA . ALA A 1 145 ? -4.094 -2.748 11.540 1.00 98.56 145 ALA A CA 1
ATOM 1137 C C . ALA A 1 145 ? -3.532 -4.112 11.980 1.00 98.56 145 ALA A C 1
ATOM 1139 O O . ALA A 1 145 ? -3.732 -4.518 13.124 1.00 98.56 145 ALA A O 1
ATOM 1140 N N . ARG A 1 146 ? -2.742 -4.776 11.121 1.00 98.56 146 ARG A N 1
ATOM 1141 C CA . ARG A 1 146 ? -2.055 -6.032 11.469 1.00 98.56 146 ARG A CA 1
ATOM 1142 C C . ARG A 1 146 ? -1.060 -5.874 12.611 1.00 98.56 146 ARG A C 1
ATOM 1144 O O . ARG A 1 146 ? -0.944 -6.788 13.421 1.00 98.56 146 ARG A O 1
ATOM 1151 N N . TYR A 1 147 ? -0.356 -4.743 12.697 1.00 98.19 147 TYR A N 1
ATOM 1152 C CA . TYR A 1 147 ? 0.527 -4.471 13.835 1.00 98.19 147 TYR A CA 1
ATOM 1153 C C . TYR A 1 147 ? -0.256 -4.427 15.157 1.00 98.19 147 TYR A C 1
ATOM 1155 O O . TYR A 1 147 ? 0.181 -5.015 16.144 1.00 98.19 147 TYR A O 1
ATOM 1163 N N . PHE A 1 148 ? -1.450 -3.827 15.158 1.00 97.56 148 PHE A N 1
ATOM 1164 C CA . PHE A 1 148 ? -2.358 -3.828 16.313 1.00 97.56 148 PHE A CA 1
ATOM 1165 C C . PHE A 1 148 ? -3.152 -5.135 16.490 1.00 97.56 148 PHE A C 1
ATOM 1167 O O . PHE A 1 148 ? -3.983 -5.230 17.389 1.00 97.56 148 PHE A O 1
ATOM 1174 N N . GLY A 1 149 ? -2.882 -6.160 15.677 1.00 97.00 149 GLY A N 1
ATOM 1175 C CA . GLY A 1 149 ? -3.474 -7.490 15.813 1.00 97.00 149 GLY A CA 1
ATOM 1176 C C . GLY A 1 149 ? -4.850 -7.665 15.169 1.00 97.00 149 GLY A C 1
ATOM 1177 O O . GLY A 1 149 ? -5.469 -8.706 15.381 1.00 97.00 149 GLY A O 1
ATOM 1178 N N . LEU A 1 150 ? -5.323 -6.701 14.373 1.00 98.19 150 LEU A N 1
ATOM 1179 C CA . LEU A 1 150 ? -6.593 -6.819 13.657 1.00 98.19 150 LEU A CA 1
ATOM 1180 C C . LEU A 1 150 ? -6.463 -7.822 12.503 1.00 98.19 150 LEU A C 1
ATOM 1182 O O . LEU A 1 150 ? -5.495 -7.802 11.734 1.00 98.19 150 LEU A O 1
ATOM 1186 N N . GLU A 1 151 ? -7.486 -8.658 12.330 1.00 98.25 151 GLU A N 1
ATOM 1187 C CA . GLU A 1 151 ? -7.627 -9.499 11.145 1.00 98.25 151 GLU A CA 1
ATOM 1188 C C . GLU A 1 151 ? -8.191 -8.658 9.992 1.00 98.25 151 GLU A C 1
ATOM 1190 O O . GLU A 1 151 ? -9.325 -8.184 10.037 1.00 98.25 151 GLU A O 1
ATOM 1195 N N . VAL A 1 152 ? -7.370 -8.434 8.963 1.00 98.44 152 VAL A N 1
ATOM 1196 C CA . VAL A 1 152 ? -7.655 -7.495 7.869 1.00 98.44 152 VAL A CA 1
ATOM 1197 C C . VAL A 1 152 ? -7.338 -8.109 6.508 1.00 98.44 152 VAL A C 1
ATOM 1199 O O . VAL A 1 152 ? -6.324 -8.799 6.327 1.00 98.44 152 VAL A O 1
ATOM 1202 N N . ARG A 1 153 ? -8.177 -7.788 5.524 1.00 97.94 153 ARG A N 1
ATOM 1203 C CA . ARG A 1 153 ? -7.974 -8.082 4.102 1.00 97.94 153 ARG A CA 1
ATOM 1204 C C . ARG A 1 153 ? -8.144 -6.820 3.265 1.00 97.94 153 ARG A C 1
ATOM 1206 O O . ARG A 1 153 ? -8.728 -5.839 3.720 1.00 97.94 153 ARG A O 1
ATOM 1213 N N . ILE A 1 154 ? -7.642 -6.850 2.036 1.00 98.00 154 ILE A N 1
ATOM 1214 C CA . ILE A 1 154 ? -7.939 -5.818 1.041 1.00 98.00 154 ILE A CA 1
ATOM 1215 C C . ILE A 1 154 ? -8.967 -6.386 0.069 1.00 98.00 154 ILE A C 1
ATOM 1217 O O . ILE A 1 154 ? -8.863 -7.534 -0.363 1.00 98.00 154 ILE A O 1
ATOM 1221 N N . THR A 1 155 ? -9.965 -5.576 -0.257 1.00 96.81 155 THR A N 1
ATOM 1222 C CA . THR A 1 155 ? -10.919 -5.850 -1.329 1.00 96.81 155 THR A CA 1
ATOM 1223 C C . THR A 1 155 ? -10.743 -4.838 -2.448 1.00 96.81 155 THR A C 1
ATOM 1225 O O . THR A 1 155 ? -10.270 -3.720 -2.221 1.00 96.81 155 THR A O 1
ATOM 1228 N N . ALA A 1 156 ? -11.113 -5.235 -3.658 1.00 94.69 156 ALA A N 1
ATOM 1229 C CA . ALA A 1 156 ? -11.085 -4.390 -4.835 1.00 94.69 156 ALA A CA 1
ATOM 1230 C C . ALA A 1 156 ? -12.435 -4.400 -5.544 1.00 94.69 156 ALA A C 1
ATOM 1232 O O . ALA A 1 156 ? -13.121 -5.422 -5.604 1.00 94.69 156 ALA A O 1
ATOM 1233 N N . TYR A 1 157 ? -12.778 -3.258 -6.122 1.00 92.31 157 TYR A N 1
ATOM 1234 C CA . TYR A 1 157 ? -13.844 -3.143 -7.100 1.00 92.31 157 TYR A CA 1
ATOM 1235 C C . TYR A 1 157 ? -13.299 -3.629 -8.446 1.00 92.31 157 TYR A C 1
ATOM 1237 O O . TYR A 1 157 ? -12.596 -2.876 -9.121 1.00 92.31 157 TYR A O 1
ATOM 1245 N N . LYS A 1 158 ? -13.539 -4.902 -8.794 1.00 88.75 158 LYS A N 1
ATOM 1246 C CA . LYS A 1 158 ? -12.855 -5.621 -9.893 1.00 88.75 158 LYS A CA 1
ATOM 1247 C C . LYS A 1 158 ? -13.334 -5.225 -11.298 1.00 88.75 158 LYS A C 1
ATOM 1249 O O . LYS A 1 158 ? -13.746 -6.061 -12.096 1.00 88.75 158 LYS A O 1
ATOM 1254 N N . ILE A 1 159 ? -13.248 -3.934 -11.592 1.00 85.75 159 ILE A N 1
ATOM 1255 C CA . ILE A 1 159 ? -13.440 -3.319 -12.906 1.00 85.75 159 ILE A CA 1
ATOM 1256 C C . ILE A 1 159 ? -12.160 -2.546 -13.230 1.00 85.75 159 ILE A C 1
ATOM 1258 O O . ILE A 1 159 ? -11.610 -1.875 -12.350 1.00 85.75 159 ILE A O 1
ATOM 1262 N N . TYR A 1 160 ? -11.658 -2.659 -14.460 1.00 84.31 160 TYR A N 1
ATOM 1263 C CA . TYR A 1 160 ? -10.538 -1.835 -14.914 1.00 84.31 160 TYR A CA 1
ATOM 1264 C C . TYR A 1 160 ? -11.025 -0.414 -15.224 1.00 84.31 160 TYR A C 1
ATOM 1266 O O . TYR A 1 160 ? -12.166 -0.212 -15.639 1.00 84.31 160 TYR A O 1
ATOM 1274 N N . ILE A 1 161 ? -10.183 0.596 -15.006 1.00 77.31 161 ILE A N 1
ATOM 1275 C CA . ILE A 1 161 ? -10.542 1.989 -15.306 1.00 77.31 161 ILE A CA 1
ATOM 1276 C C . ILE A 1 161 ? -10.850 2.114 -16.798 1.00 77.31 161 ILE A C 1
ATOM 1278 O O . ILE A 1 161 ? -11.855 2.733 -17.148 1.00 77.31 161 ILE A O 1
ATOM 1282 N N . SER A 1 162 ? -10.061 1.457 -17.647 1.00 77.88 162 SER A N 1
ATOM 1283 C CA . SER A 1 162 ? -10.313 1.310 -19.084 1.00 77.88 162 SER A CA 1
ATOM 1284 C C . SER A 1 162 ? -11.739 0.863 -19.407 1.00 77.88 162 SER A C 1
ATOM 1286 O O . SER A 1 162 ? -12.428 1.540 -20.169 1.00 77.88 162 SER A O 1
ATOM 1288 N N . ASP A 1 163 ? -12.237 -0.173 -18.730 1.00 76.12 163 ASP A N 1
ATOM 1289 C CA . ASP A 1 163 ? -13.594 -0.707 -18.918 1.00 76.12 163 ASP A CA 1
ATOM 1290 C C . ASP A 1 163 ? -14.710 0.261 -18.477 1.00 76.12 163 ASP A C 1
ATOM 1292 O O . ASP A 1 163 ? -15.869 0.105 -18.866 1.00 76.12 163 ASP A O 1
ATOM 1296 N N . SER A 1 164 ? -14.381 1.258 -17.652 1.00 67.75 164 SER A N 1
ATOM 1297 C CA . SER A 1 164 ? -15.322 2.277 -17.168 1.00 67.75 164 SER A CA 1
ATOM 1298 C C . SER A 1 164 ? -15.304 3.578 -17.981 1.00 67.75 164 SER A C 1
ATOM 1300 O O . SER A 1 164 ? -16.156 4.448 -17.778 1.00 67.75 164 SER A O 1
ATOM 1302 N N . THR A 1 165 ? -14.349 3.731 -18.904 1.00 65.25 165 THR A N 1
ATOM 1303 C CA . THR A 1 165 ? -14.224 4.928 -19.748 1.00 65.25 165 THR A CA 1
ATOM 1304 C C . THR A 1 165 ? -15.053 4.811 -21.025 1.00 65.25 165 THR A C 1
ATOM 1306 O O . THR A 1 165 ? -15.309 3.723 -21.536 1.00 65.25 165 THR A O 1
ATOM 1309 N N . ALA A 1 166 ? -15.563 5.940 -21.528 1.00 57.59 166 ALA A N 1
ATOM 1310 C CA . ALA A 1 166 ? -16.438 5.918 -22.694 1.00 57.59 166 ALA A CA 1
ATOM 1311 C C . ALA A 1 166 ? -15.641 5.557 -23.967 1.00 57.59 166 ALA A C 1
ATOM 1313 O O . ALA A 1 166 ? -14.535 6.073 -24.163 1.00 57.59 166 ALA A O 1
ATOM 1314 N N . PRO A 1 167 ? -16.210 4.757 -24.893 1.00 52.53 167 PRO A N 1
ATOM 1315 C CA . PRO A 1 167 ? -15.551 4.452 -26.158 1.00 52.53 167 PRO A CA 1
ATOM 1316 C C . PRO A 1 167 ? -15.220 5.737 -26.929 1.00 52.53 167 PRO A C 1
ATOM 1318 O O . PRO A 1 167 ? -16.122 6.493 -27.301 1.00 52.53 167 PRO A O 1
ATOM 1321 N N . GLY A 1 168 ? -13.933 5.972 -27.203 1.00 52.38 168 GLY A N 1
ATOM 1322 C CA . GLY A 1 168 ? -13.459 7.133 -27.968 1.00 52.38 168 GLY A CA 1
ATOM 1323 C C . GLY A 1 168 ? -12.534 8.095 -27.219 1.00 52.38 168 GLY A C 1
ATOM 1324 O O . GLY A 1 168 ? -11.954 8.964 -27.870 1.00 52.38 168 GLY A O 1
ATOM 1325 N N . ASP A 1 169 ? -12.318 7.900 -25.916 1.00 59.62 169 ASP A N 1
ATOM 1326 C CA . ASP A 1 169 ? -11.351 8.682 -25.127 1.00 59.62 169 ASP A CA 1
ATOM 1327 C C . ASP A 1 169 ? -9.889 8.219 -25.314 1.00 59.62 169 ASP A C 1
ATOM 1329 O O . ASP A 1 169 ? -8.968 8.754 -24.700 1.00 59.62 169 ASP A O 1
ATOM 1333 N N . GLY A 1 170 ? -9.654 7.270 -26.228 1.00 53.06 170 GLY A N 1
ATOM 1334 C CA . GLY A 1 170 ? -8.319 6.771 -26.576 1.00 53.06 170 GLY A CA 1
ATOM 1335 C C . GLY A 1 170 ? -7.788 5.677 -25.651 1.00 53.06 170 GLY A C 1
ATOM 1336 O O . GLY A 1 170 ? -6.620 5.320 -25.779 1.00 53.06 170 GLY A O 1
ATOM 1337 N N . ILE A 1 171 ? -8.638 5.158 -24.765 1.00 57.25 171 ILE A N 1
ATOM 1338 C CA . ILE A 1 171 ? -8.374 3.995 -23.920 1.00 57.25 171 ILE A CA 1
ATOM 1339 C C . ILE A 1 171 ? -9.047 2.786 -24.587 1.00 57.25 171 ILE A C 1
ATOM 1341 O O . ILE A 1 171 ? -10.217 2.866 -24.970 1.00 57.25 171 ILE A O 1
ATOM 1345 N N . ASP A 1 172 ? -8.277 1.724 -24.834 1.00 54.88 172 ASP A N 1
ATOM 1346 C CA . ASP A 1 172 ? -8.778 0.473 -25.418 1.00 54.88 172 ASP A CA 1
ATOM 1347 C C . ASP A 1 172 ? -9.614 -0.305 -24.379 1.00 54.88 172 ASP A C 1
ATOM 1349 O O . ASP A 1 172 ? -9.359 -0.198 -23.183 1.00 54.88 172 ASP A O 1
ATOM 1353 N N . ASP A 1 173 ? -10.585 -1.113 -24.827 1.00 55.22 173 ASP A N 1
ATOM 1354 C CA . ASP A 1 173 ? -11.349 -2.007 -23.938 1.00 55.22 173 ASP A CA 1
ATOM 1355 C C . ASP A 1 173 ? -10.408 -3.075 -23.315 1.00 55.22 173 ASP A C 1
ATOM 1357 O O . ASP A 1 173 ? -9.725 -3.809 -24.045 1.00 55.22 173 ASP A O 1
ATOM 1361 N N . GLY A 1 174 ? -10.410 -3.224 -21.983 1.00 57.38 174 GLY A N 1
ATOM 1362 C CA . GLY A 1 174 ? -9.563 -4.157 -21.223 1.00 57.38 174 GLY A CA 1
ATOM 1363 C C . GLY A 1 174 ? -8.266 -3.553 -20.650 1.00 57.38 174 GLY A C 1
ATOM 1364 O O . GLY A 1 174 ? -7.929 -2.406 -20.928 1.00 57.38 174 GLY A O 1
ATOM 1365 N N . PRO A 1 175 ? -7.483 -4.326 -19.862 1.00 63.22 175 PRO A N 1
ATOM 1366 C CA . PRO A 1 175 ? -6.378 -3.775 -19.083 1.00 63.22 175 PRO A CA 1
ATOM 1367 C C . PRO A 1 175 ? -5.276 -3.199 -19.974 1.00 63.22 175 PRO A C 1
ATOM 1369 O O . PRO A 1 175 ? -4.657 -3.920 -20.771 1.00 63.22 175 PRO A O 1
ATOM 1372 N N . GLU A 1 176 ? -4.966 -1.919 -19.775 1.00 74.00 176 GLU A N 1
ATOM 1373 C CA . GLU A 1 176 ? -3.841 -1.270 -20.441 1.00 74.00 176 GLU A CA 1
ATOM 1374 C C . GLU A 1 176 ? -2.513 -1.947 -20.071 1.00 74.00 176 GLU A C 1
ATOM 1376 O O . GLU A 1 176 ? -2.276 -2.334 -18.924 1.00 74.00 176 GLU A O 1
ATOM 1381 N N . ARG A 1 177 ? -1.612 -2.085 -21.051 1.00 79.38 177 ARG A N 1
ATOM 1382 C CA . ARG A 1 177 ? -0.324 -2.771 -20.872 1.00 79.38 177 ARG A CA 1
ATOM 1383 C C . ARG A 1 177 ? 0.866 -1.846 -21.046 1.00 79.38 177 ARG A C 1
ATOM 1385 O O . ARG A 1 177 ? 0.871 -0.953 -21.890 1.00 79.38 177 ARG A O 1
ATOM 1392 N N . GLY A 1 178 ? 1.937 -2.169 -20.331 1.00 83.56 178 GLY A N 1
ATOM 1393 C CA . GLY A 1 178 ? 3.228 -1.504 -20.454 1.00 83.56 178 GLY A CA 1
ATOM 1394 C C . GLY A 1 178 ? 3.451 -0.396 -19.433 1.00 83.56 178 GLY A C 1
ATOM 1395 O O . GLY A 1 178 ? 2.667 -0.184 -18.514 1.00 83.56 178 GLY A O 1
ATOM 1396 N N . MET A 1 179 ? 4.586 0.282 -19.582 1.00 88.19 179 MET A N 1
ATOM 1397 C CA . MET A 1 179 ? 5.024 1.372 -18.714 1.00 88.19 179 MET A CA 1
ATOM 1398 C C . MET A 1 179 ? 5.468 2.547 -19.574 1.00 88.19 179 MET A C 1
ATOM 1400 O O . MET A 1 179 ? 6.134 2.357 -20.599 1.00 88.19 179 MET A O 1
ATOM 1404 N N . GLY A 1 180 ? 5.159 3.761 -19.124 1.00 86.62 180 GLY A N 1
ATOM 1405 C CA . GLY A 1 180 ? 5.734 4.972 -19.701 1.00 86.62 180 GLY A CA 1
ATOM 1406 C C . GLY A 1 180 ? 7.253 5.062 -19.454 1.00 86.62 180 GLY A C 1
ATOM 1407 O O . GLY A 1 180 ? 7.790 4.364 -18.588 1.00 86.62 180 GLY A O 1
ATOM 1408 N N . PRO A 1 181 ? 7.982 5.938 -20.173 1.00 88.38 181 PRO A N 1
ATOM 1409 C CA . PRO A 1 181 ? 9.430 6.093 -19.992 1.00 88.38 181 PRO A CA 1
ATOM 1410 C C . PRO A 1 181 ? 9.839 6.480 -18.562 1.00 88.38 181 PRO A C 1
ATOM 1412 O O . PRO A 1 181 ? 10.860 6.006 -18.060 1.00 88.38 181 PRO A O 1
ATOM 1415 N N . GLU A 1 182 ? 9.042 7.326 -17.908 1.00 91.12 182 GLU A N 1
ATOM 1416 C CA . GLU A 1 182 ? 9.278 7.795 -16.538 1.00 91.12 182 GLU A CA 1
ATOM 1417 C C . GLU A 1 182 ? 9.090 6.664 -15.520 1.00 91.12 182 GLU A C 1
ATOM 1419 O O . GLU A 1 182 ? 9.984 6.424 -14.706 1.00 91.12 182 GLU A O 1
ATOM 1424 N N . GLU A 1 183 ? 7.996 5.903 -15.631 1.00 93.06 183 GLU A N 1
ATOM 1425 C CA . GLU A 1 183 ? 7.732 4.721 -14.801 1.00 93.06 183 GLU A CA 1
ATOM 1426 C C . GLU A 1 183 ? 8.823 3.659 -14.986 1.00 93.06 183 GLU A C 1
ATOM 1428 O O . GLU A 1 183 ? 9.378 3.166 -14.006 1.00 93.06 183 GLU A O 1
ATOM 1433 N N . SER A 1 184 ? 9.221 3.375 -16.233 1.00 92.00 184 SER A N 1
ATOM 1434 C CA . SER A 1 184 ? 10.326 2.454 -16.535 1.00 92.00 184 SER A CA 1
ATOM 1435 C C . SER A 1 184 ? 11.644 2.912 -15.892 1.00 92.00 184 SER A C 1
ATOM 1437 O O . SER A 1 184 ? 12.389 2.114 -15.315 1.00 92.00 184 SER A O 1
ATOM 1439 N N . SER A 1 185 ? 11.953 4.212 -15.941 1.00 93.31 185 SER A N 1
ATOM 1440 C CA . SER A 1 185 ? 13.141 4.770 -15.282 1.00 93.31 185 SER A CA 1
ATOM 1441 C C . SER A 1 185 ? 13.088 4.628 -13.756 1.00 93.31 185 SER A C 1
ATOM 1443 O O . SER A 1 185 ? 14.090 4.257 -13.133 1.00 93.31 185 SER A O 1
ATOM 1445 N N . ALA A 1 186 ? 11.929 4.886 -13.151 1.00 94.75 186 ALA A N 1
ATOM 1446 C CA . ALA A 1 186 ? 11.727 4.782 -11.711 1.00 94.75 186 ALA A CA 1
ATOM 1447 C C . ALA A 1 186 ? 11.801 3.320 -11.232 1.00 94.75 186 ALA A C 1
ATOM 1449 O O . ALA A 1 186 ? 12.549 3.021 -10.299 1.00 94.75 186 ALA A O 1
ATOM 1450 N N . MET A 1 187 ? 11.149 2.394 -11.942 1.00 94.75 187 MET A N 1
ATOM 1451 C CA . MET A 1 187 ? 11.214 0.953 -11.687 1.00 94.75 187 MET A CA 1
ATOM 1452 C C . MET A 1 187 ? 12.656 0.434 -11.741 1.00 94.75 187 MET A C 1
ATOM 1454 O O . MET A 1 187 ? 13.105 -0.264 -10.834 1.00 94.75 187 MET A O 1
ATOM 1458 N N . ARG A 1 188 ? 13.434 0.815 -12.764 1.00 93.25 188 ARG A N 1
ATOM 1459 C CA . ARG A 1 188 ? 14.855 0.429 -12.858 1.00 93.25 188 ARG A CA 1
ATOM 1460 C C . ARG A 1 188 ? 15.678 0.941 -11.683 1.00 93.25 188 ARG A C 1
ATOM 1462 O O . ARG A 1 188 ? 16.524 0.212 -11.174 1.00 93.25 188 ARG A O 1
ATOM 1469 N N . SER A 1 189 ? 15.426 2.174 -11.251 1.00 94.38 189 SER A N 1
ATOM 1470 C CA . SER A 1 189 ? 16.099 2.753 -10.084 1.00 94.38 189 SER A CA 1
ATOM 1471 C C . SER A 1 189 ? 15.756 1.969 -8.817 1.00 94.38 189 SER A C 1
ATOM 1473 O O . SER A 1 189 ? 16.648 1.639 -8.038 1.00 94.38 189 SER A O 1
ATOM 1475 N N . ARG A 1 190 ? 14.483 1.594 -8.647 1.00 95.12 190 ARG A N 1
ATOM 1476 C CA . ARG A 1 190 ? 14.025 0.777 -7.521 1.00 95.12 190 ARG A CA 1
ATOM 1477 C C . ARG A 1 190 ? 14.657 -0.615 -7.518 1.00 95.12 190 ARG A C 1
ATOM 1479 O O . ARG A 1 190 ? 15.179 -1.035 -6.491 1.00 95.12 190 ARG A O 1
ATOM 1486 N N . LEU A 1 191 ? 14.669 -1.298 -8.660 1.00 94.06 191 LEU A N 1
ATOM 1487 C CA . LEU A 1 191 ? 15.304 -2.610 -8.811 1.00 94.06 191 LEU A CA 1
ATOM 1488 C C . LEU A 1 191 ? 16.801 -2.554 -8.489 1.00 94.06 191 LEU A C 1
ATOM 1490 O O . LEU A 1 191 ? 17.292 -3.389 -7.734 1.00 94.06 191 LEU A O 1
ATOM 1494 N N . ALA A 1 192 ? 17.508 -1.532 -8.979 1.00 93.00 192 ALA A N 1
ATOM 1495 C CA . ALA A 1 192 ? 18.930 -1.351 -8.704 1.00 93.00 192 ALA A CA 1
ATOM 1496 C C . ALA A 1 192 ? 19.224 -1.145 -7.207 1.00 93.00 192 ALA A C 1
ATOM 1498 O O . ALA A 1 192 ? 20.200 -1.698 -6.703 1.00 93.00 192 ALA A O 1
ATOM 1499 N N . LEU A 1 193 ? 18.377 -0.399 -6.485 1.00 93.50 193 LEU A N 1
ATOM 1500 C CA . LEU A 1 193 ? 18.498 -0.227 -5.028 1.00 93.50 193 LEU A CA 1
ATOM 1501 C C . LEU A 1 193 ? 18.356 -1.550 -4.266 1.00 93.50 193 LEU A C 1
ATOM 1503 O O . LEU A 1 193 ? 18.990 -1.727 -3.229 1.00 93.50 193 LEU A O 1
ATOM 1507 N N . LEU A 1 194 ? 17.550 -2.472 -4.790 1.00 92.31 194 LEU A N 1
ATOM 1508 C CA . LEU A 1 194 ? 17.322 -3.799 -4.214 1.00 92.31 194 LEU A CA 1
ATOM 1509 C C . LEU A 1 194 ? 18.317 -4.856 -4.719 1.00 92.31 194 LEU A C 1
ATOM 1511 O O . LEU A 1 194 ? 18.241 -6.010 -4.311 1.00 92.31 194 LEU A O 1
ATOM 1515 N N . GLY A 1 195 ? 19.255 -4.474 -5.591 1.00 92.12 195 GLY A N 1
ATOM 1516 C CA . GLY A 1 195 ? 20.234 -5.392 -6.172 1.00 92.12 195 GLY A CA 1
ATOM 1517 C C . GLY A 1 195 ? 19.665 -6.310 -7.256 1.00 92.12 195 GLY A C 1
ATOM 1518 O O . GLY A 1 195 ? 20.283 -7.317 -7.578 1.00 92.12 195 GLY A O 1
ATOM 1519 N N . PHE A 1 196 ? 18.509 -5.979 -7.833 1.00 90.38 196 PHE A N 1
ATOM 1520 C CA . PHE A 1 196 ? 17.901 -6.757 -8.907 1.00 90.38 196 PHE A CA 1
ATOM 1521 C C . PHE A 1 196 ? 18.201 -6.163 -10.281 1.00 90.38 196 PHE A C 1
ATOM 1523 O O . PHE A 1 196 ? 18.143 -4.951 -10.499 1.00 90.38 196 PHE A O 1
ATOM 1530 N N . SER A 1 197 ? 18.439 -7.042 -11.253 1.00 89.69 197 SER A N 1
ATOM 1531 C CA . SER A 1 197 ? 18.459 -6.687 -12.669 1.00 89.69 197 SER A CA 1
ATOM 1532 C C . SER A 1 197 ? 17.425 -7.510 -13.431 1.00 89.69 197 SER A C 1
ATOM 1534 O O . SER A 1 197 ? 17.541 -8.732 -13.535 1.00 89.69 197 SER A O 1
ATOM 1536 N N . ILE A 1 198 ? 16.411 -6.828 -13.972 1.00 88.62 198 ILE A N 1
ATOM 1537 C CA . ILE A 1 198 ? 15.327 -7.424 -14.763 1.00 88.62 198 ILE A CA 1
ATOM 1538 C C . ILE A 1 198 ? 15.321 -6.765 -16.150 1.00 88.62 198 ILE A C 1
ATOM 1540 O O . ILE A 1 198 ? 15.408 -5.534 -16.233 1.00 88.62 198 ILE A O 1
ATOM 1544 N N . PRO A 1 199 ? 15.236 -7.536 -17.250 1.00 87.12 199 PRO A N 1
ATOM 1545 C CA . PRO A 1 199 ? 15.110 -6.968 -18.587 1.00 87.12 199 PRO A CA 1
ATOM 1546 C C . PRO A 1 199 ? 13.877 -6.061 -18.716 1.00 87.12 199 PRO A C 1
ATOM 1548 O O . PRO A 1 199 ? 12.774 -6.438 -18.330 1.00 87.12 199 PRO A O 1
ATOM 1551 N N . GLU A 1 200 ? 14.044 -4.883 -19.323 1.00 85.31 200 GLU A N 1
ATOM 1552 C CA . GLU A 1 200 ? 12.949 -3.912 -19.508 1.00 85.31 200 GLU A CA 1
ATOM 1553 C C . GLU A 1 200 ? 11.773 -4.489 -20.305 1.00 85.31 200 GLU A C 1
ATOM 1555 O O . GLU A 1 200 ? 10.620 -4.187 -20.017 1.00 85.31 200 GLU A O 1
ATOM 1560 N N . GLU A 1 201 ? 12.049 -5.351 -21.282 1.00 84.50 201 GLU A N 1
ATOM 1561 C CA . GLU A 1 201 ? 11.004 -6.035 -22.042 1.00 84.50 201 GLU A CA 1
ATOM 1562 C C . GLU A 1 201 ? 10.176 -6.991 -21.173 1.00 84.50 201 GLU A C 1
ATOM 1564 O O . GLU A 1 201 ? 8.958 -7.024 -21.323 1.00 84.50 201 GLU A O 1
ATOM 1569 N N . SER A 1 202 ? 10.803 -7.701 -20.228 1.00 86.94 202 SER A N 1
ATOM 1570 C CA . SER A 1 202 ? 10.086 -8.543 -19.262 1.00 86.94 202 SER A CA 1
ATOM 1571 C C . SER A 1 202 ? 9.146 -7.701 -18.400 1.00 86.94 202 SER A C 1
ATOM 1573 O O . SER A 1 202 ? 7.971 -8.029 -18.284 1.00 86.94 202 SER A O 1
ATOM 1575 N N . LEU A 1 203 ? 9.628 -6.569 -17.876 1.00 87.56 203 LEU A N 1
ATOM 1576 C CA . LEU A 1 203 ? 8.807 -5.660 -17.070 1.00 87.56 203 LEU A CA 1
ATOM 1577 C C . LEU A 1 203 ? 7.655 -5.049 -17.876 1.00 87.56 203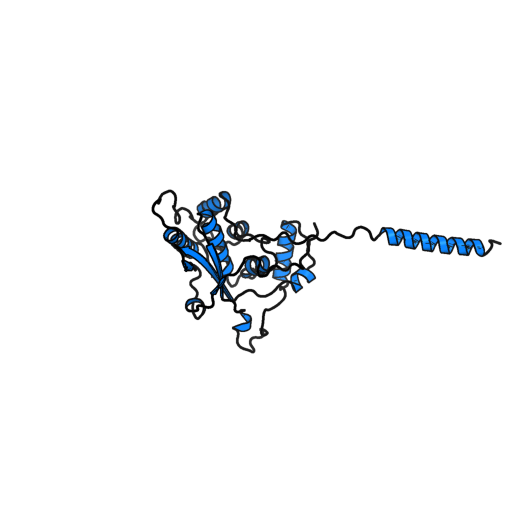 LEU A C 1
ATOM 1579 O O . LEU A 1 203 ? 6.528 -4.981 -17.398 1.00 87.56 203 LEU A O 1
ATOM 1583 N N . ARG A 1 204 ? 7.920 -4.613 -19.113 1.00 84.94 204 ARG A N 1
ATOM 1584 C CA . ARG A 1 204 ? 6.901 -4.018 -19.987 1.00 84.94 204 ARG A CA 1
ATOM 1585 C C . ARG A 1 204 ? 5.803 -5.019 -20.348 1.00 84.94 204 ARG A C 1
ATOM 1587 O O . ARG A 1 204 ? 4.653 -4.618 -20.462 1.00 84.94 204 ARG A O 1
ATOM 1594 N N . ASN A 1 205 ? 6.154 -6.287 -20.551 1.00 84.12 205 ASN A N 1
ATOM 1595 C CA . ASN A 1 205 ? 5.187 -7.326 -20.902 1.00 84.12 205 ASN A CA 1
ATOM 1596 C C . ASN A 1 205 ? 4.324 -7.753 -19.708 1.00 84.12 205 ASN A C 1
ATOM 1598 O O . ASN A 1 205 ? 3.164 -8.104 -19.917 1.00 84.12 205 ASN A O 1
ATOM 1602 N N . ALA A 1 206 ? 4.892 -7.711 -18.500 1.00 87.62 206 ALA A N 1
ATOM 1603 C CA . ALA A 1 206 ? 4.193 -8.036 -17.263 1.00 87.62 206 ALA A CA 1
ATOM 1604 C C . ALA A 1 206 ? 3.277 -6.903 -16.785 1.00 87.62 206 ALA A C 1
ATOM 1606 O O . ALA A 1 206 ? 2.234 -7.165 -16.196 1.00 87.62 206 ALA A O 1
ATOM 1607 N N . MET A 1 207 ? 3.651 -5.641 -17.029 1.00 89.94 207 MET A N 1
ATOM 1608 C CA . MET A 1 207 ? 2.892 -4.504 -16.520 1.00 89.94 207 MET A CA 1
ATOM 1609 C C . MET A 1 207 ? 1.493 -4.434 -17.132 1.00 89.94 207 MET A C 1
ATOM 1611 O O . MET A 1 207 ? 1.336 -4.303 -18.350 1.00 89.94 207 MET A O 1
ATOM 1615 N N . VAL A 1 208 ? 0.500 -4.456 -16.251 1.00 87.25 208 VAL A N 1
ATOM 1616 C CA . VAL A 1 208 ? -0.923 -4.382 -16.561 1.00 87.25 208 VAL A CA 1
ATOM 1617 C C . VAL A 1 208 ? -1.595 -3.364 -15.651 1.00 87.25 208 VAL A C 1
ATOM 1619 O O . VAL A 1 208 ? -1.140 -3.101 -14.535 1.00 87.25 208 VAL A O 1
ATOM 1622 N N . GLU A 1 209 ? -2.681 -2.791 -16.143 1.00 86.62 209 GLU A N 1
ATOM 1623 C CA . GLU A 1 209 ? -3.604 -1.991 -15.356 1.00 86.62 209 GLU A CA 1
ATOM 1624 C C . GLU A 1 209 ? -4.125 -2.754 -14.125 1.00 86.62 209 GLU A C 1
ATOM 1626 O O . GLU A 1 209 ? -4.249 -3.980 -14.119 1.00 86.62 209 GLU A O 1
ATOM 1631 N N . THR A 1 210 ? -4.423 -2.004 -13.068 1.00 90.88 210 THR A N 1
ATOM 1632 C CA . THR A 1 210 ? -4.972 -2.492 -11.798 1.00 90.88 210 THR A CA 1
ATOM 1633 C C . THR A 1 210 ? -6.453 -2.137 -11.684 1.00 90.88 210 THR A C 1
ATOM 1635 O O . THR A 1 210 ? -6.974 -1.352 -12.474 1.00 90.88 210 THR A O 1
ATOM 1638 N N . TYR A 1 211 ? -7.145 -2.679 -10.686 1.00 91.44 211 TYR A N 1
ATOM 1639 C CA . TYR A 1 211 ? -8.566 -2.391 -10.495 1.00 91.44 211 TYR A CA 1
ATOM 1640 C C . TYR A 1 211 ? -8.828 -0.927 -10.119 1.00 91.44 211 TYR A C 1
ATOM 1642 O O . TYR A 1 211 ? -7.959 -0.237 -9.581 1.00 91.44 211 TYR A O 1
ATOM 1650 N N . ALA A 1 212 ? -10.047 -0.466 -10.394 1.00 89.00 212 ALA A N 1
ATOM 1651 C CA . ALA A 1 212 ? -10.433 0.933 -10.258 1.00 89.00 212 ALA A CA 1
ATOM 1652 C C . ALA A 1 212 ? -10.420 1.443 -8.809 1.00 89.00 212 ALA A C 1
ATOM 1654 O O . ALA A 1 212 ? -10.138 2.620 -8.580 1.00 89.00 212 ALA A O 1
ATOM 1655 N N . HIS A 1 213 ? -10.706 0.581 -7.825 1.00 93.31 213 HIS A N 1
ATOM 1656 C CA . HIS A 1 213 ? -10.697 0.978 -6.417 1.00 93.31 213 HIS A CA 1
ATOM 1657 C C . HIS A 1 213 ? -10.336 -0.160 -5.470 1.00 93.31 213 HIS A C 1
ATOM 1659 O O . HIS A 1 213 ? -10.701 -1.308 -5.709 1.00 93.31 213 HIS A O 1
ATOM 1665 N N . TYR A 1 214 ? -9.672 0.182 -4.366 1.00 95.25 214 TYR A N 1
ATOM 1666 C CA . TYR A 1 214 ? -9.275 -0.740 -3.305 1.00 95.25 214 TYR A CA 1
ATOM 1667 C C . TYR A 1 214 ? -9.662 -0.170 -1.944 1.00 95.25 214 TYR A C 1
ATOM 1669 O O . TYR A 1 214 ? -9.515 1.030 -1.712 1.00 95.25 214 TYR A O 1
ATOM 1677 N N . ARG A 1 215 ? -10.091 -1.036 -1.025 1.00 96.00 215 ARG A N 1
ATOM 1678 C CA . ARG A 1 215 ? -10.406 -0.666 0.361 1.00 96.00 215 ARG A CA 1
ATOM 1679 C C . ARG A 1 215 ? -10.030 -1.783 1.341 1.00 96.00 215 ARG A C 1
ATOM 1681 O O . ARG A 1 215 ? -10.066 -2.959 0.966 1.00 96.00 215 ARG A O 1
ATOM 1688 N N . PRO A 1 216 ? -9.673 -1.455 2.591 1.00 97.50 216 PRO A N 1
ATOM 1689 C CA . PRO A 1 216 ? -9.458 -2.460 3.619 1.00 97.50 216 PRO A CA 1
ATOM 1690 C C . PRO A 1 216 ? -10.794 -2.908 4.233 1.00 97.50 216 PRO A C 1
ATOM 1692 O O . PRO A 1 216 ? -11.712 -2.105 4.408 1.00 97.50 216 PRO A O 1
ATOM 1695 N N . GLU A 1 217 ? -10.875 -4.181 4.607 1.00 97.88 217 GLU A N 1
ATOM 1696 C CA . GLU A 1 217 ? -11.953 -4.733 5.429 1.00 97.88 217 GLU A CA 1
ATOM 1697 C C . GLU A 1 217 ? -11.362 -5.430 6.657 1.00 97.88 217 GLU A C 1
ATOM 1699 O O . GLU A 1 217 ? -10.402 -6.194 6.534 1.00 97.88 217 GLU A O 1
ATOM 1704 N N . VAL A 1 218 ? -11.945 -5.191 7.831 1.00 98.50 218 VAL A N 1
ATOM 1705 C CA . VAL A 1 218 ? -11.556 -5.822 9.101 1.00 98.50 218 VAL A CA 1
ATOM 1706 C C . VAL A 1 218 ? -12.626 -6.830 9.505 1.00 98.50 218 VAL A C 1
ATOM 1708 O O . VAL A 1 218 ? -13.823 -6.564 9.358 1.00 98.50 218 VAL A O 1
ATOM 1711 N N . LEU A 1 219 ? -12.211 -7.991 10.008 1.00 98.38 219 LEU A N 1
ATOM 1712 C CA . LEU A 1 219 ? -13.129 -8.978 10.560 1.00 98.38 219 LEU A CA 1
ATOM 1713 C C . LEU A 1 219 ? -13.599 -8.520 11.946 1.00 98.38 219 LEU A C 1
ATOM 1715 O O . LEU A 1 219 ? -12.865 -8.615 12.924 1.00 98.38 219 LEU A O 1
ATOM 1719 N N . ILE A 1 220 ? -14.843 -8.053 12.040 1.00 97.69 220 ILE A N 1
ATOM 1720 C CA . ILE A 1 220 ? -15.483 -7.650 13.294 1.00 97.69 220 ILE A CA 1
ATOM 1721 C C . ILE A 1 220 ? -16.524 -8.705 13.672 1.00 97.69 220 ILE A C 1
ATOM 1723 O O . ILE A 1 220 ? -17.562 -8.878 13.022 1.00 97.69 220 ILE A O 1
ATOM 1727 N N . GLY A 1 221 ? -16.233 -9.461 14.732 1.00 95.94 221 GLY A N 1
ATOM 1728 C CA . GLY A 1 221 ? -17.036 -10.616 15.126 1.00 95.94 221 GLY A CA 1
ATOM 1729 C C . GLY A 1 221 ? -16.980 -11.724 14.070 1.00 95.94 221 GLY A C 1
ATOM 1730 O O . GLY A 1 221 ? -16.051 -12.522 14.057 1.00 95.94 221 GLY A O 1
ATOM 1731 N N . THR A 1 222 ? -17.989 -11.800 13.201 1.00 96.56 222 THR A N 1
ATOM 1732 C CA . THR A 1 222 ? -18.048 -12.778 12.093 1.00 96.56 222 THR A CA 1
ATOM 1733 C C . THR A 1 222 ? -18.257 -12.126 10.728 1.00 96.56 222 THR A C 1
ATOM 1735 O O . THR A 1 222 ? -18.530 -12.830 9.756 1.00 96.56 222 THR A O 1
ATOM 1738 N N . ALA A 1 223 ? -18.227 -10.796 10.658 1.00 96.69 223 ALA A N 1
ATOM 1739 C CA . ALA A 1 223 ? -18.499 -10.037 9.447 1.00 96.69 223 ALA A CA 1
ATOM 1740 C C . ALA A 1 223 ? -17.270 -9.223 9.047 1.00 96.69 223 ALA A C 1
ATOM 1742 O O . ALA A 1 223 ? -16.595 -8.652 9.898 1.00 96.69 223 ALA A O 1
ATOM 1743 N N . TRP A 1 224 ? -17.011 -9.157 7.746 1.00 96.75 224 TRP A N 1
ATOM 1744 C CA . TRP A 1 224 ? -16.037 -8.232 7.183 1.00 96.75 224 TRP A CA 1
ATOM 1745 C C . TRP A 1 224 ? -16.695 -6.862 7.032 1.00 96.75 224 TRP A C 1
ATOM 1747 O O . TRP A 1 224 ? -17.746 -6.758 6.398 1.00 96.75 224 TRP A O 1
ATOM 1757 N N . ILE A 1 225 ? -16.107 -5.842 7.655 1.00 96.12 225 ILE A N 1
ATOM 1758 C CA . ILE A 1 225 ? -16.597 -4.459 7.638 1.00 96.12 225 ILE A CA 1
ATOM 1759 C C . ILE A 1 225 ? -15.546 -3.582 6.962 1.00 96.12 225 ILE A C 1
ATOM 1761 O O . ILE A 1 225 ? -14.361 -3.704 7.273 1.00 96.12 225 ILE A O 1
ATOM 1765 N N . ASP A 1 226 ? -15.966 -2.722 6.034 1.00 94.50 226 ASP A N 1
ATOM 1766 C CA . ASP A 1 226 ? -15.068 -1.835 5.300 1.00 94.50 226 ASP A CA 1
ATOM 1767 C C . ASP A 1 226 ? -14.682 -0.576 6.087 1.00 94.50 226 ASP A C 1
ATOM 1769 O O . ASP A 1 226 ? -15.490 0.021 6.795 1.00 94.50 226 ASP A O 1
ATOM 1773 N N . PHE A 1 227 ? -13.421 -0.167 5.936 1.00 95.94 227 PHE A N 1
ATOM 1774 C CA . PHE A 1 227 ? -12.833 0.994 6.610 1.00 95.94 227 PHE A CA 1
ATOM 1775 C C . PHE A 1 227 ? -12.104 1.893 5.602 1.00 95.94 227 PHE A C 1
ATOM 1777 O O . PHE A 1 227 ? -10.894 2.104 5.666 1.00 95.94 227 PHE A O 1
ATOM 1784 N N . ASP A 1 228 ? -12.847 2.416 4.625 1.00 94.62 228 ASP A N 1
ATOM 1785 C CA . ASP A 1 228 ? -12.278 3.206 3.532 1.00 94.62 228 ASP A CA 1
ATOM 1786 C C . ASP A 1 228 ? -12.053 4.689 3.904 1.00 94.62 228 ASP A C 1
ATOM 1788 O O . ASP A 1 228 ? -12.983 5.500 4.014 1.00 94.62 228 ASP A O 1
ATOM 1792 N N . ALA A 1 229 ? -10.784 5.070 4.063 1.00 95.50 229 ALA A N 1
ATOM 1793 C CA . ALA A 1 229 ? -10.384 6.444 4.357 1.00 95.50 229 ALA A CA 1
ATOM 1794 C C . ALA A 1 229 ? -10.380 7.380 3.135 1.00 95.50 229 ALA A C 1
ATOM 1796 O O . ALA A 1 229 ? -10.280 8.597 3.314 1.00 95.50 229 ALA A O 1
ATOM 1797 N N . THR A 1 230 ? -10.515 6.855 1.914 1.00 92.00 230 THR A N 1
ATOM 1798 C CA . THR A 1 230 ? -10.451 7.649 0.675 1.00 92.00 230 THR A CA 1
ATOM 1799 C C . THR A 1 230 ? -11.711 8.458 0.386 1.00 92.00 230 THR A C 1
ATOM 1801 O O . THR A 1 230 ? -11.681 9.348 -0.460 1.00 92.00 230 THR A O 1
ATOM 1804 N N . ASN A 1 231 ? -12.800 8.196 1.120 1.00 83.75 231 ASN A N 1
ATOM 1805 C CA . ASN A 1 231 ? -14.124 8.780 0.889 1.00 83.75 231 ASN A CA 1
ATOM 1806 C C . ASN A 1 231 ? -14.562 8.629 -0.580 1.00 83.75 231 ASN A C 1
ATOM 1808 O O . ASN A 1 231 ? -14.779 9.641 -1.259 1.00 83.75 231 ASN A O 1
ATOM 1812 N N . PRO A 1 232 ? -14.686 7.385 -1.083 1.00 81.69 232 PRO A N 1
ATOM 1813 C CA . PRO A 1 232 ? -15.104 7.157 -2.456 1.00 81.69 232 PRO A CA 1
ATOM 1814 C C . PRO A 1 232 ? -16.472 7.801 -2.708 1.00 81.69 232 PRO A C 1
ATOM 1816 O O . PRO A 1 232 ? -17.309 7.928 -1.811 1.00 81.69 232 PRO A O 1
ATOM 1819 N N . THR A 1 233 ? -16.710 8.222 -3.946 1.00 77.00 233 THR A N 1
ATOM 1820 C CA . THR A 1 233 ? -17.993 8.795 -4.378 1.00 77.00 233 THR A CA 1
ATOM 1821 C C . THR A 1 233 ? -18.536 8.021 -5.576 1.00 77.00 233 THR A C 1
ATOM 1823 O O . THR A 1 233 ? -17.805 7.268 -6.215 1.00 77.00 233 THR A O 1
ATOM 1826 N N . GLY A 1 234 ? -19.823 8.191 -5.891 1.00 77.06 234 GLY A N 1
ATOM 1827 C CA . GLY A 1 234 ? -20.444 7.511 -7.031 1.00 77.06 234 GLY A CA 1
ATOM 1828 C C . GLY A 1 234 ? -20.627 6.009 -6.801 1.00 77.06 234 GLY A C 1
ATOM 1829 O O . GLY A 1 234 ? -20.996 5.592 -5.704 1.00 77.06 234 GLY A O 1
ATOM 1830 N N . GLU A 1 235 ? -20.397 5.209 -7.843 1.00 74.44 235 GLU A N 1
ATOM 1831 C CA . GLU A 1 235 ? -20.619 3.753 -7.827 1.00 74.44 235 GLU A CA 1
ATOM 1832 C C . GLU A 1 235 ? -19.743 3.047 -6.783 1.00 74.44 235 GLU A C 1
ATOM 1834 O O . GLU A 1 235 ? -20.227 2.190 -6.049 1.00 74.44 235 GLU A O 1
ATOM 1839 N N . TYR A 1 236 ? -18.509 3.518 -6.585 1.00 73.31 236 TYR A N 1
ATOM 1840 C CA . TYR A 1 236 ? -17.572 2.987 -5.590 1.00 73.31 236 TYR A CA 1
ATOM 1841 C C . TYR A 1 236 ? -18.083 3.044 -4.140 1.00 73.31 236 TYR A C 1
ATOM 1843 O O . TYR A 1 236 ? -17.606 2.280 -3.304 1.00 73.31 236 TYR A O 1
ATOM 1851 N N . ALA A 1 237 ? -19.029 3.943 -3.840 1.00 70.31 237 ALA A N 1
ATOM 1852 C CA . ALA A 1 237 ? -19.598 4.142 -2.505 1.00 70.31 237 ALA A CA 1
ATOM 1853 C C . ALA A 1 237 ? -20.881 3.332 -2.245 1.00 70.31 237 ALA A C 1
ATOM 1855 O O . ALA A 1 237 ? -21.355 3.288 -1.110 1.00 70.31 237 ALA A O 1
ATOM 1856 N N . LEU A 1 238 ? -21.491 2.756 -3.287 1.00 66.12 238 LEU A N 1
ATOM 1857 C CA . LEU A 1 238 ? -22.832 2.159 -3.230 1.00 66.12 238 LEU A CA 1
ATOM 1858 C C . LEU A 1 238 ? -22.869 0.691 -3.672 1.00 66.12 238 LEU A C 1
ATOM 1860 O O . LEU A 1 238 ? -23.909 0.047 -3.523 1.00 66.12 238 LEU A O 1
ATOM 1864 N N . ASP A 1 239 ? -21.777 0.177 -4.235 1.00 65.06 239 ASP A N 1
ATOM 1865 C CA . ASP A 1 239 ? -21.758 -1.119 -4.904 1.00 65.06 239 ASP A CA 1
ATOM 1866 C C . ASP A 1 239 ? -21.301 -2.278 -3.993 1.00 65.06 239 ASP A C 1
ATOM 1868 O O . ASP A 1 239 ? -20.395 -2.160 -3.169 1.00 65.06 239 ASP A O 1
ATOM 1872 N N . SER A 1 240 ? -21.945 -3.428 -4.185 1.00 68.50 240 SER A N 1
ATOM 1873 C CA . SER A 1 240 ? -21.612 -4.742 -3.636 1.00 68.50 240 SER A CA 1
ATOM 1874 C C . SER A 1 240 ? -20.500 -5.490 -4.388 1.00 68.50 240 SER A C 1
ATOM 1876 O O . SER A 1 240 ? -20.103 -6.559 -3.938 1.00 68.50 240 SER A O 1
ATOM 1878 N N . ASN A 1 241 ? -20.002 -4.976 -5.515 1.00 78.31 241 ASN A N 1
ATOM 1879 C CA . ASN A 1 241 ? -18.994 -5.617 -6.378 1.00 78.31 241 ASN A CA 1
ATOM 1880 C C . ASN A 1 241 ? -17.559 -5.609 -5.808 1.00 78.31 241 ASN A C 1
ATOM 1882 O O . ASN A 1 241 ? -16.591 -5.775 -6.553 1.00 78.31 241 ASN A O 1
ATOM 1886 N N . TYR A 1 242 ? -17.393 -5.401 -4.501 1.00 91.50 242 TYR A N 1
ATOM 1887 C CA . TYR A 1 242 ? -16.095 -5.578 -3.862 1.00 91.50 242 TYR A CA 1
ATOM 1888 C C . TYR A 1 242 ? -15.831 -7.058 -3.623 1.00 91.50 242 TYR A C 1
ATOM 1890 O O . TYR A 1 242 ? -16.578 -7.745 -2.927 1.00 91.50 242 TYR A O 1
ATOM 1898 N N . GLU A 1 243 ? -14.721 -7.528 -4.174 1.00 94.25 243 GLU A N 1
ATOM 1899 C CA . GLU A 1 243 ? -14.218 -8.877 -3.969 1.00 94.25 243 GLU A CA 1
ATOM 1900 C C . GLU A 1 243 ? -12.863 -8.828 -3.280 1.00 94.25 243 GLU A C 1
ATOM 1902 O O . GLU A 1 243 ? -12.127 -7.848 -3.388 1.00 94.25 243 GLU A O 1
ATOM 1907 N N . GLU A 1 244 ? -12.509 -9.902 -2.580 1.00 96.06 244 GLU A N 1
ATOM 1908 C CA . GLU A 1 244 ? -11.170 -10.032 -2.018 1.00 96.06 244 GLU A CA 1
ATOM 1909 C C . GLU A 1 244 ? -10.105 -9.916 -3.117 1.00 96.06 244 GLU A C 1
ATOM 1911 O O . GLU A 1 244 ? -10.231 -10.496 -4.204 1.00 96.06 244 GLU A O 1
ATOM 1916 N N . ALA A 1 245 ? -9.070 -9.135 -2.812 1.00 96.00 245 ALA A N 1
ATOM 1917 C CA . ALA A 1 245 ? -7.933 -8.846 -3.671 1.00 96.00 245 ALA A CA 1
ATOM 1918 C C . ALA A 1 245 ? -6.655 -9.358 -2.983 1.00 96.00 245 ALA A C 1
ATOM 1920 O O . ALA A 1 245 ? -6.007 -8.608 -2.238 1.00 96.00 245 ALA A O 1
ATOM 1921 N N . PRO A 1 246 ? -6.320 -10.654 -3.151 1.00 96.19 246 PRO A N 1
ATOM 1922 C CA . PRO A 1 246 ? -5.085 -11.221 -2.621 1.00 96.19 246 PRO A CA 1
ATOM 1923 C C . PRO A 1 246 ? -3.867 -10.435 -3.111 1.00 96.19 246 PRO A C 1
ATOM 1925 O O . PRO A 1 246 ? -3.816 -10.012 -4.263 1.00 96.19 246 PRO A O 1
ATOM 1928 N N . TRP A 1 247 ? -2.863 -10.253 -2.251 1.00 95.50 247 TRP A N 1
ATOM 1929 C CA . TRP A 1 247 ? -1.667 -9.468 -2.588 1.00 95.50 247 TRP A CA 1
ATOM 1930 C C . TRP A 1 247 ? -0.868 -10.027 -3.772 1.00 95.50 247 TRP A C 1
ATOM 1932 O O . TRP A 1 247 ? -0.096 -9.289 -4.377 1.00 95.50 247 TRP A O 1
ATOM 1942 N N . ASP A 1 248 ? -1.014 -11.317 -4.065 1.00 95.00 248 ASP A N 1
ATOM 1943 C CA . ASP A 1 248 ? -0.321 -12.051 -5.118 1.00 95.00 248 ASP A CA 1
ATOM 1944 C C . ASP A 1 248 ? -1.199 -12.335 -6.343 1.00 95.00 248 ASP A C 1
ATOM 1946 O O . ASP A 1 248 ? -0.737 -13.003 -7.265 1.00 95.00 248 ASP A O 1
ATOM 1950 N N . GLU A 1 249 ? -2.437 -11.827 -6.408 1.00 93.62 249 GLU A N 1
ATOM 1951 C CA . GLU A 1 249 ? -3.357 -12.172 -7.504 1.00 93.62 249 GLU A CA 1
ATOM 1952 C C . GLU A 1 249 ? -2.837 -11.749 -8.891 1.00 93.62 249 GLU A C 1
ATOM 1954 O O . GLU A 1 249 ? -3.153 -12.394 -9.891 1.00 93.62 249 GLU A O 1
ATOM 1959 N N . GLY A 1 250 ? -2.031 -10.683 -8.944 1.00 89.56 250 GLY A N 1
ATOM 1960 C CA . GLY A 1 250 ? -1.405 -10.156 -10.158 1.00 89.56 250 GLY A CA 1
ATOM 1961 C C . GLY A 1 250 ? 0.046 -10.591 -10.379 1.00 89.56 250 GLY A C 1
ATOM 1962 O O . GLY A 1 250 ? 0.656 -10.140 -11.351 1.00 89.56 250 GLY A O 1
ATOM 1963 N N . LEU A 1 251 ? 0.612 -11.431 -9.499 1.00 91.38 251 LEU A N 1
ATOM 1964 C CA . LEU A 1 251 ? 2.014 -11.848 -9.555 1.00 91.38 251 LEU A CA 1
ATOM 1965 C C . LEU A 1 251 ? 2.340 -12.471 -10.919 1.00 91.38 251 LEU A C 1
ATOM 1967 O O . LEU A 1 251 ? 1.802 -13.517 -11.289 1.00 91.38 251 LEU A O 1
ATOM 1971 N N . ASP A 1 252 ? 3.287 -11.874 -11.643 1.00 86.94 252 ASP A N 1
ATOM 1972 C CA . ASP A 1 252 ? 3.745 -12.423 -12.915 1.00 86.94 252 ASP A CA 1
ATOM 1973 C C . ASP A 1 252 ? 4.925 -13.380 -12.684 1.00 86.94 252 ASP A C 1
ATOM 1975 O O . ASP A 1 252 ? 6.083 -12.983 -12.525 1.00 86.94 252 ASP A O 1
ATOM 1979 N N . GLU A 1 253 ? 4.631 -14.682 -12.700 1.00 84.12 253 GLU A N 1
ATOM 1980 C CA . GLU A 1 253 ? 5.635 -15.735 -12.516 1.00 84.12 253 GLU A CA 1
ATOM 1981 C C . GLU A 1 253 ? 6.714 -15.799 -13.615 1.00 84.12 253 GLU A C 1
ATOM 1983 O O . GLU A 1 253 ? 7.706 -16.519 -13.454 1.00 84.12 253 GLU A O 1
ATOM 1988 N N . SER A 1 254 ? 6.532 -15.096 -14.738 1.00 82.94 254 SER A N 1
ATOM 1989 C CA . SER A 1 254 ? 7.525 -15.009 -15.812 1.00 82.94 254 SER A CA 1
ATOM 1990 C C . SER A 1 254 ? 8.642 -14.006 -15.519 1.00 82.94 254 SER A C 1
ATOM 1992 O O . SER A 1 254 ? 9.671 -14.011 -16.205 1.00 82.94 254 SER A O 1
ATOM 1994 N N . ILE A 1 255 ? 8.479 -13.165 -14.493 1.00 84.50 255 ILE A N 1
ATOM 1995 C CA . ILE A 1 255 ? 9.507 -12.224 -14.064 1.00 84.50 255 ILE A CA 1
ATOM 1996 C C . ILE A 1 255 ? 10.626 -12.984 -13.355 1.00 84.50 255 ILE A C 1
ATOM 1998 O O . ILE A 1 255 ? 10.489 -13.463 -12.225 1.00 84.50 255 ILE A O 1
ATOM 2002 N N . CYS A 1 256 ? 11.782 -13.022 -14.013 1.00 81.44 256 CYS A N 1
ATOM 2003 C CA . CYS A 1 256 ? 12.995 -13.562 -13.428 1.00 81.44 256 CYS A CA 1
ATOM 2004 C C . CYS A 1 256 ? 14.046 -12.476 -13.190 1.00 81.44 256 CYS A C 1
ATOM 2006 O O . CYS A 1 256 ? 14.256 -11.583 -14.016 1.00 81.44 256 CYS A O 1
ATOM 2008 N N . ILE A 1 257 ? 14.753 -12.604 -12.073 1.00 81.56 257 ILE A N 1
ATOM 2009 C CA . ILE A 1 257 ? 15.825 -11.714 -11.646 1.00 81.56 257 ILE A CA 1
ATOM 2010 C C . ILE A 1 257 ? 17.191 -12.285 -12.010 1.00 81.56 257 ILE A C 1
ATOM 2012 O O . ILE A 1 257 ? 17.407 -13.499 -12.041 1.00 81.56 257 ILE A O 1
ATOM 2016 N N . ARG A 1 258 ? 18.133 -11.378 -12.257 1.00 74.62 258 ARG A N 1
ATOM 2017 C CA . ARG A 1 258 ? 19.566 -11.650 -12.169 1.00 74.62 258 ARG A CA 1
ATOM 2018 C C . ARG A 1 258 ? 20.079 -11.017 -10.878 1.00 74.62 258 ARG A C 1
ATOM 2020 O O . ARG A 1 258 ? 19.809 -9.831 -10.661 1.00 74.62 258 ARG A O 1
ATOM 2027 N N . LEU A 1 259 ? 20.762 -11.822 -10.066 1.00 65.12 259 LEU A N 1
ATOM 2028 C CA . LEU A 1 259 ? 21.517 -11.384 -8.888 1.00 65.12 259 LEU A CA 1
ATOM 2029 C C . LEU A 1 259 ? 22.899 -10.852 -9.291 1.00 65.12 259 LEU A C 1
ATOM 2031 O O . LEU A 1 259 ? 23.448 -11.352 -10.304 1.00 65.12 259 LEU A O 1
#

Secondary structure (DSSP, 8-state):
---HHHHHHHHHHHHHHHHHHHHGGG-----PEEP----TTPPPPHHHHHHHHHHH-HHHH--TTT-TT--HHHHHHHHHHHHHHHEESTTTTSTTTTHHHHHHHHSTTSS-HHHHHHH-EESSGGG-EEE--HHHHHHHHHHHHHHTT--EEEEEEEEEHHHHSPTTSSPPSS--BS--HHHHHHHHHHHHHTT-B--HHHHHHH-B--EEEEEEEEEETTEEEE--TT---GGGGT-S-EEE--TTTT--TT-EEB-

Foldseek 3Di:
DPPVVVVVVVVVVVVVVVCVVVVVVPPPPQDWAWQPADALQAADDPVLVVVCCVQQVLCVQQVCVVCVPDDLVSNLQSLLVSCLQAEDQVVVVPPCQCLVVQVLLAGNNLNHLSNQQVPQWDDDDNNIHRYHAQVNSQSNSRNHSVNVVWAKFKWALADFVLCVDDPPPPRDHAKDFFDDPVSLVVSCVSCVVVVWDWDRVLVRHLGITDGPHMWMWTCDPNDTDTRGSHPDDDCVVPDPSIDTDDSHPSHDRSTITRD

Radius of gyration: 25.65 Å; chains: 1; bounding box: 80×53×78 Å